Protein AF-A0A836TXP4-F1 (afdb_monomer_lite)

pLDDT: mean 92.89, std 10.82, range [42.16, 98.94]

Radius of gyration: 20.27 Å; chains: 1; bounding box: 52×41×59 Å

Secondary structure (DSSP, 8-state):
----GGGG-HHHHHHHHHHHHTTT-SEEEEEEEEE--GGGTHHHHHHHHHGGGTHHHHT--GGGS-HHHHHHHHHHH---EEEEEEEEEEP--TT--SSTTTSTT---EEEEEEEEEETTS-EEEEEEESS-SSS-EEEEEEEESSEEEEEETTEEEEEESSTT-EEE-HHHH--S-EEGGGG-S-TTTTTT----EEBT--TTS-GGGS-GGGTTSBP-TTTHHHHHHHHHHHHHHHTPPPTT-HHHHHHHHHHHHHHHHHHHTTS--EE-------SSPPP---S---

Foldseek 3Di:
DDPAQLCQALLLLVLLVCVVVCQQVAFAEKEWEWADAPVLCLVVVLCVVQPVHSLQCSQPQLLQPQLLTLSSPCSRNVKFFWKKFKAFDFDPDPVQSAAQPRYNPRHRGQKMWMWTQIPSRHIYIYIRHHHDPDNTDTDMKTHGPAWIWDDDPVAIWIGGPPPVPIDTCRLQSDQQWAQPVVVDPDPVVVVDDPQATQHLEGPSGLCQQFDSVNGPPHDDDSSRPRVSVQQVVVCVVVVFAASCHPLSVCSSRQVSVVNSVSNVVVRDIDTGDRPDDDPDDGDDGNHYDD

Sequence (290 aa):
MLGETSYYYPAVLYCRQRFRAGDFGRAVYGEAEYIHDFDHGLYDVMKWRGGDRWRETAGGPPMHYPTHSTSQILSVTGAHMTRVSCQGFVDDHEDGLFGVGANRWDNPFSNQTALFRMSDGSSCRISEMRRLGHPGAVRMSLFGTQGCFEQEDAGARWLTRDRRETESIDEQLVCAGVPVVLLSDDPMRVVTADDGTHKGMSILHPIQRLPREFTNIPSGHAGSHQFLVDDFVRAAVNGDLPPNNAWDAARYALPGIIAHESSQRGGELLEILDLGAPPCAPVEYSEPPT

Structure (mmCIF, N/CA/C/O backbone):
data_AF-A0A836TXP4-F1
#
_entry.id   AF-A0A836TXP4-F1
#
loop_
_atom_site.group_PDB
_atom_site.id
_atom_site.type_symbol
_atom_site.label_atom_id
_atom_site.label_alt_id
_atom_site.label_comp_id
_atom_site.label_asym_id
_atom_si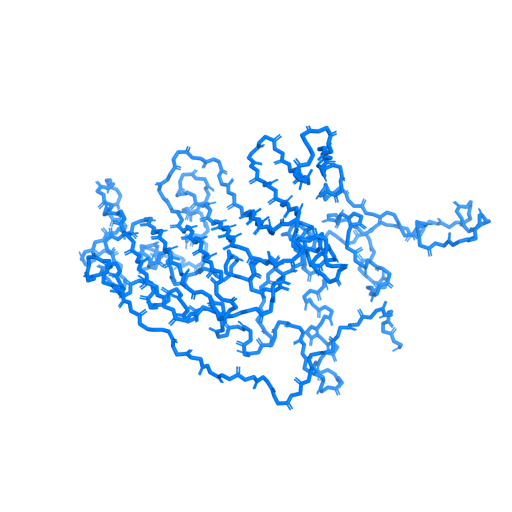te.label_entity_id
_atom_site.label_seq_id
_atom_site.pdbx_PDB_ins_code
_atom_site.Cartn_x
_atom_site.Cartn_y
_atom_site.Cartn_z
_atom_site.occupancy
_atom_site.B_iso_or_equiv
_atom_site.auth_seq_id
_atom_site.auth_comp_id
_atom_site.auth_asym_id
_atom_site.auth_atom_id
_atom_site.pdbx_PDB_model_num
ATOM 1 N N . MET A 1 1 ? -11.341 -5.457 -10.940 1.00 92.25 1 MET A N 1
ATOM 2 C CA . MET A 1 1 ? -10.021 -4.965 -10.496 1.00 92.25 1 MET A CA 1
ATOM 3 C C . MET A 1 1 ? -10.246 -3.880 -9.454 1.00 92.25 1 MET A C 1
ATOM 5 O O . MET A 1 1 ? -11.202 -3.128 -9.618 1.00 92.25 1 MET A O 1
ATOM 9 N N . LEU A 1 2 ? -9.427 -3.804 -8.405 1.00 95.06 2 LEU A N 1
ATOM 10 C CA . LEU A 1 2 ? -9.386 -2.653 -7.496 1.00 95.06 2 LEU A CA 1
ATOM 11 C C . LEU A 1 2 ? -8.493 -1.560 -8.097 1.00 95.06 2 LEU A C 1
ATOM 13 O O . LEU A 1 2 ? -7.422 -1.859 -8.616 1.00 95.06 2 LEU A O 1
ATOM 17 N N . GLY A 1 3 ? -8.917 -0.300 -8.006 1.00 95.25 3 GLY A N 1
ATOM 18 C CA . GLY A 1 3 ? -8.142 0.863 -8.456 1.00 95.25 3 GLY A CA 1
ATOM 19 C C . GLY A 1 3 ? -7.018 1.265 -7.495 1.00 95.25 3 GLY A C 1
ATOM 20 O O . GLY A 1 3 ? -6.884 2.444 -7.186 1.00 95.25 3 GLY A O 1
ATOM 21 N N . GLU A 1 4 ? -6.261 0.300 -6.972 1.00 97.12 4 GLU A N 1
ATOM 22 C CA . GLU A 1 4 ? -5.202 0.543 -5.991 1.00 97.12 4 GLU A CA 1
ATOM 23 C C . GLU A 1 4 ? -3.927 1.028 -6.689 1.00 97.12 4 GLU A C 1
ATOM 25 O O . GLU A 1 4 ? -3.207 0.260 -7.326 1.00 97.12 4 GLU A O 1
ATOM 30 N N . THR A 1 5 ? -3.661 2.331 -6.598 1.00 96.12 5 THR A N 1
ATOM 31 C CA . THR A 1 5 ? -2.528 2.968 -7.278 1.00 96.12 5 THR A CA 1
ATOM 32 C C . THR A 1 5 ? -1.189 2.557 -6.689 1.00 96.12 5 THR A C 1
ATOM 34 O O . THR A 1 5 ? -0.239 2.357 -7.437 1.00 96.12 5 THR A O 1
ATOM 37 N N . SER A 1 6 ? -1.091 2.395 -5.369 1.00 96.94 6 SER A N 1
ATOM 38 C CA . SER A 1 6 ? 0.204 2.188 -4.713 1.00 96.94 6 SER A CA 1
ATOM 39 C C . SER A 1 6 ? 0.884 0.871 -5.089 1.00 96.94 6 SER A C 1
ATOM 41 O O . SER A 1 6 ? 2.105 0.784 -5.004 1.00 96.94 6 SER A O 1
ATOM 43 N N . TYR A 1 7 ? 0.140 -0.084 -5.657 1.00 97.25 7 TYR A N 1
ATOM 44 C CA . TYR A 1 7 ? 0.690 -1.269 -6.319 1.00 97.25 7 TYR A CA 1
ATOM 45 C C . TYR A 1 7 ? 1.757 -0.939 -7.385 1.00 97.25 7 TYR A C 1
ATOM 47 O O . TYR A 1 7 ? 2.677 -1.739 -7.586 1.00 97.25 7 TYR A O 1
ATOM 55 N N . TYR A 1 8 ? 1.642 0.210 -8.063 1.00 97.31 8 TYR A N 1
ATOM 56 C CA . TYR A 1 8 ? 2.570 0.663 -9.109 1.00 97.31 8 TYR A CA 1
ATOM 57 C C . TYR A 1 8 ? 3.531 1.753 -8.633 1.00 97.31 8 TYR A C 1
ATOM 59 O O . TYR A 1 8 ? 4.278 2.286 -9.446 1.00 97.31 8 TYR A O 1
ATOM 67 N N . TYR A 1 9 ? 3.551 2.101 -7.343 1.00 97.56 9 TYR A N 1
ATOM 68 C CA . TYR A 1 9 ? 4.491 3.117 -6.871 1.00 97.56 9 TYR A CA 1
ATOM 69 C C . TYR A 1 9 ? 5.934 2.648 -7.090 1.00 97.56 9 TYR A C 1
ATOM 71 O O . TYR A 1 9 ? 6.229 1.478 -6.834 1.00 97.56 9 TYR A O 1
ATOM 79 N N . PRO A 1 10 ? 6.863 3.542 -7.475 1.00 97.50 10 PRO A N 1
ATOM 80 C CA . PRO A 1 10 ? 8.262 3.192 -7.711 1.00 97.50 10 PRO A CA 1
ATOM 81 C C . PRO A 1 10 ? 8.901 2.388 -6.575 1.00 97.50 10 PRO A C 1
ATOM 83 O O . PRO A 1 10 ? 9.555 1.384 -6.831 1.00 97.50 10 PRO A O 1
ATOM 86 N N . ALA A 1 11 ? 8.649 2.770 -5.318 1.00 97.94 11 ALA A N 1
ATOM 87 C CA . ALA A 1 11 ? 9.165 2.056 -4.150 1.00 97.94 11 ALA A CA 1
ATOM 88 C C . ALA A 1 11 ? 8.665 0.601 -4.092 1.00 97.94 11 ALA A C 1
ATOM 90 O O . ALA A 1 11 ? 9.431 -0.316 -3.801 1.00 97.94 11 ALA A O 1
ATOM 91 N N . VAL A 1 12 ? 7.395 0.376 -4.438 1.00 98.38 12 VAL A N 1
ATOM 92 C CA . VAL A 1 12 ? 6.781 -0.957 -4.478 1.00 98.38 12 VAL A CA 1
ATOM 93 C C . VAL A 1 12 ? 7.315 -1.769 -5.652 1.00 98.38 12 VAL A C 1
ATOM 95 O O . VAL A 1 12 ? 7.631 -2.943 -5.474 1.00 98.38 12 VAL A O 1
ATOM 98 N N . LEU A 1 13 ? 7.473 -1.162 -6.833 1.00 98.12 13 LEU A N 1
ATOM 99 C CA . LEU A 1 13 ? 8.074 -1.818 -7.999 1.00 98.12 13 LEU A CA 1
ATOM 100 C C . LEU A 1 13 ? 9.518 -2.254 -7.708 1.00 98.12 13 LEU A C 1
ATOM 102 O O . LEU A 1 13 ? 9.864 -3.415 -7.938 1.00 98.12 13 LEU A O 1
ATOM 106 N N . TYR A 1 14 ? 10.320 -1.361 -7.120 1.00 98.56 14 TYR A N 1
ATOM 107 C CA . TYR A 1 14 ? 11.684 -1.645 -6.675 1.00 98.56 14 TYR A CA 1
ATOM 108 C C . TYR A 1 14 ? 11.720 -2.813 -5.686 1.00 98.56 14 TYR A C 1
ATOM 110 O O . TYR A 1 14 ? 12.422 -3.805 -5.898 1.00 98.56 14 TYR A O 1
ATOM 118 N N . CYS A 1 15 ? 10.917 -2.729 -4.620 1.00 98.75 15 CYS A N 1
ATOM 119 C CA . CYS A 1 15 ? 10.864 -3.767 -3.599 1.00 98.75 15 CYS A CA 1
ATOM 120 C C . CYS A 1 15 ? 10.394 -5.102 -4.180 1.00 98.75 15 CYS A C 1
ATOM 122 O O . CYS A 1 15 ? 10.972 -6.136 -3.858 1.00 98.75 15 CYS A O 1
ATOM 124 N N . ARG A 1 16 ? 9.403 -5.107 -5.080 1.00 98.06 16 ARG A N 1
ATOM 125 C CA . ARG A 1 16 ? 8.915 -6.327 -5.737 1.00 98.06 16 ARG A CA 1
ATOM 126 C C . ARG A 1 16 ? 9.997 -6.968 -6.606 1.00 98.06 16 ARG A C 1
ATOM 128 O O . ARG A 1 16 ? 10.150 -8.187 -6.564 1.00 98.06 16 ARG A O 1
ATOM 135 N N . GLN A 1 17 ? 10.777 -6.178 -7.346 1.00 98.06 17 GLN A N 1
ATOM 136 C CA . GLN A 1 17 ? 11.907 -6.680 -8.133 1.00 98.06 17 GLN A CA 1
ATOM 137 C C . GLN A 1 17 ? 12.987 -7.304 -7.236 1.00 98.06 17 GLN A C 1
ATOM 139 O O . GLN A 1 17 ? 13.364 -8.458 -7.447 1.00 98.06 17 GLN A O 1
ATOM 144 N N . ARG A 1 18 ? 13.435 -6.582 -6.202 1.00 98.44 18 ARG A N 1
ATOM 145 C CA . ARG A 1 18 ? 14.425 -7.057 -5.217 1.00 98.44 18 ARG A CA 1
ATOM 146 C C . ARG A 1 18 ? 13.946 -8.309 -4.474 1.00 98.44 18 ARG A C 1
ATOM 148 O O . ARG A 1 18 ? 14.712 -9.247 -4.266 1.00 98.44 18 ARG A O 1
ATOM 155 N N . PHE A 1 19 ? 12.666 -8.362 -4.105 1.00 98.50 19 PHE A N 1
ATOM 156 C CA . PHE A 1 19 ? 12.071 -9.516 -3.430 1.00 98.50 19 PHE A CA 1
ATOM 157 C C . PHE A 1 19 ? 12.039 -10.748 -4.338 1.00 98.50 19 PHE A C 1
ATOM 159 O O . PHE A 1 19 ? 12.462 -11.822 -3.916 1.00 98.50 19 PHE A O 1
ATOM 166 N N . ARG A 1 20 ? 11.637 -10.588 -5.609 1.00 97.62 20 ARG A N 1
ATOM 167 C CA . ARG A 1 20 ? 11.686 -11.658 -6.626 1.00 97.62 20 ARG A CA 1
ATOM 168 C C . ARG A 1 20 ? 13.114 -12.146 -6.899 1.00 97.62 20 ARG A C 1
ATOM 170 O O . ARG A 1 20 ? 13.297 -13.332 -7.155 1.00 97.62 20 ARG A O 1
ATOM 177 N N . ALA A 1 21 ? 14.110 -11.262 -6.817 1.00 98.25 21 ALA A N 1
ATOM 178 C CA . ALA A 1 21 ? 15.528 -11.611 -6.943 1.00 98.25 21 ALA A CA 1
ATOM 179 C C . ALA A 1 21 ? 16.099 -12.336 -5.706 1.00 98.25 21 ALA A C 1
ATOM 181 O O . ALA A 1 21 ? 17.152 -12.963 -5.791 1.00 98.25 21 ALA A O 1
ATOM 182 N N . GLY A 1 22 ? 15.392 -12.299 -4.571 1.00 98.25 22 GLY A N 1
ATOM 183 C CA . GLY A 1 22 ? 15.832 -12.898 -3.311 1.00 98.25 22 GLY A CA 1
ATOM 184 C C . GLY A 1 22 ? 16.723 -11.991 -2.457 1.00 98.25 22 GLY A C 1
ATOM 185 O O . GLY A 1 22 ? 17.231 -12.448 -1.434 1.00 98.25 22 GLY A O 1
ATOM 186 N N . ASP A 1 23 ? 16.870 -10.713 -2.814 1.00 98.19 23 ASP A N 1
ATOM 187 C CA . ASP A 1 23 ? 17.822 -9.779 -2.192 1.00 98.19 23 ASP A CA 1
ATOM 188 C C . ASP A 1 23 ? 17.481 -9.454 -0.726 1.00 98.19 23 ASP A C 1
ATOM 190 O O . ASP A 1 23 ? 18.358 -9.164 0.087 1.00 98.19 23 ASP A O 1
ATOM 194 N N . PHE A 1 24 ? 16.204 -9.551 -0.345 1.00 98.44 24 PHE A N 1
ATOM 195 C CA . PHE A 1 24 ? 15.779 -9.440 1.056 1.00 98.44 24 PHE A CA 1
ATOM 196 C C . PHE A 1 24 ? 16.101 -10.711 1.872 1.00 98.44 24 PHE A C 1
ATOM 198 O O . PHE A 1 24 ? 16.128 -10.688 3.108 1.00 98.44 24 PHE A O 1
ATOM 205 N N . GLY A 1 25 ? 16.335 -11.850 1.217 1.00 97.81 25 GLY A N 1
ATOM 206 C CA . GLY A 1 25 ? 16.226 -13.169 1.831 1.00 97.81 25 GLY A CA 1
ATOM 207 C C . GLY A 1 25 ? 14.784 -13.436 2.272 1.00 97.81 25 GLY A C 1
ATOM 208 O O . GLY A 1 25 ? 13.860 -13.373 1.469 1.00 97.81 25 GLY A O 1
ATOM 209 N N . ARG A 1 26 ? 14.570 -13.730 3.558 1.00 97.81 26 ARG A N 1
ATOM 210 C CA . ARG A 1 26 ? 13.222 -13.832 4.139 1.00 97.81 26 ARG A CA 1
ATOM 211 C C . ARG A 1 26 ? 12.746 -12.478 4.654 1.00 97.81 26 ARG A C 1
ATOM 213 O O . ARG A 1 26 ? 13.519 -11.804 5.333 1.00 97.81 26 ARG A O 1
ATOM 220 N N . ALA A 1 27 ? 11.480 -12.135 4.417 1.00 98.31 27 ALA A N 1
ATOM 221 C CA . ALA A 1 27 ? 10.831 -11.016 5.095 1.00 98.31 27 ALA A CA 1
ATOM 222 C C . ALA A 1 27 ? 10.811 -11.243 6.616 1.00 98.31 27 ALA A C 1
ATOM 224 O O . ALA A 1 27 ? 10.577 -12.360 7.088 1.00 98.31 27 ALA A O 1
ATOM 225 N N . VAL A 1 28 ? 11.072 -10.181 7.375 1.00 98.62 28 VAL A N 1
ATOM 226 C CA . VAL A 1 28 ? 11.058 -10.176 8.846 1.00 98.62 28 VAL A CA 1
ATOM 227 C C . VAL A 1 28 ? 10.010 -9.197 9.356 1.00 98.62 28 VAL A C 1
ATOM 229 O O . VAL A 1 28 ? 9.182 -9.563 10.190 1.00 98.62 28 VAL A O 1
ATOM 232 N N . TYR A 1 29 ? 10.033 -7.973 8.835 1.00 98.75 29 TYR A N 1
ATOM 233 C CA . TYR A 1 29 ? 9.131 -6.897 9.220 1.00 98.75 29 TYR A CA 1
ATOM 234 C C . TYR A 1 29 ? 8.849 -6.012 8.009 1.00 98.75 29 TYR A C 1
ATOM 236 O O . TYR A 1 29 ? 9.755 -5.734 7.228 1.00 98.75 29 TYR A O 1
ATOM 244 N N . GLY A 1 30 ? 7.609 -5.572 7.848 1.00 98.69 30 GLY A N 1
ATOM 245 C CA . GLY A 1 30 ? 7.239 -4.522 6.906 1.00 98.69 30 GLY A CA 1
ATOM 246 C C . GLY A 1 30 ? 6.498 -3.406 7.620 1.00 98.69 30 GLY A C 1
ATOM 247 O O . GLY A 1 30 ? 5.835 -3.632 8.632 1.00 98.69 30 GLY A O 1
ATOM 248 N N . GLU A 1 31 ? 6.568 -2.202 7.085 1.00 98.75 31 GLU A N 1
ATOM 249 C CA . GLU A 1 31 ? 5.716 -1.117 7.539 1.00 98.75 31 GLU A CA 1
ATOM 250 C C . GLU A 1 31 ? 5.314 -0.207 6.403 1.00 98.75 31 GLU A C 1
ATOM 252 O O . GLU A 1 31 ? 6.077 0.006 5.466 1.00 98.75 31 GLU A O 1
ATOM 257 N N . ALA A 1 32 ? 4.101 0.318 6.490 1.00 98.62 32 ALA A N 1
ATOM 258 C CA . ALA A 1 32 ? 3.595 1.279 5.535 1.00 98.62 32 ALA A CA 1
ATOM 259 C C . ALA A 1 32 ? 2.601 2.221 6.201 1.00 98.62 32 ALA A C 1
ATOM 261 O O . ALA A 1 32 ? 1.963 1.889 7.204 1.00 98.62 32 ALA A O 1
ATOM 262 N N . GLU A 1 33 ? 2.457 3.407 5.633 1.00 97.81 33 GLU A N 1
ATOM 263 C CA . GLU A 1 33 ? 1.591 4.426 6.206 1.00 97.81 33 GLU A CA 1
ATOM 264 C C . GLU A 1 33 ? 0.957 5.314 5.151 1.00 97.81 33 GLU A C 1
ATOM 266 O O . GLU A 1 33 ? 1.548 5.578 4.100 1.00 97.81 33 GLU A O 1
ATOM 271 N N . TYR A 1 34 ? -0.257 5.761 5.459 1.00 97.31 34 TYR A N 1
ATOM 272 C CA . TYR A 1 34 ? -0.957 6.787 4.717 1.00 97.31 34 TYR A CA 1
ATOM 273 C C . TYR A 1 34 ? -1.291 7.937 5.659 1.00 97.31 34 TYR A C 1
ATOM 275 O O . TYR A 1 34 ? -2.214 7.889 6.482 1.00 97.31 34 TYR A O 1
ATOM 283 N N . ILE A 1 35 ? -0.495 8.988 5.518 1.00 96.38 35 ILE A N 1
ATOM 284 C CA . ILE A 1 35 ? -0.635 10.241 6.234 1.00 96.38 35 ILE A CA 1
ATOM 285 C C . ILE A 1 35 ? -1.303 11.229 5.290 1.00 96.38 35 ILE A C 1
ATOM 287 O O . ILE A 1 35 ? -0.747 11.582 4.249 1.00 96.38 35 ILE A O 1
ATOM 291 N N . HIS A 1 36 ? -2.495 11.677 5.661 1.00 93.44 36 HIS A N 1
ATOM 292 C CA . HIS A 1 36 ? -3.222 12.710 4.937 1.00 93.44 36 HIS A CA 1
ATOM 293 C C . HIS A 1 36 ? -4.026 13.511 5.944 1.00 93.44 36 HIS A C 1
ATOM 295 O O . HIS A 1 36 ? -5.171 13.195 6.260 1.00 93.44 36 HIS A O 1
ATOM 301 N N . ASP A 1 37 ? -3.354 14.494 6.519 1.00 95.19 37 ASP A N 1
ATOM 302 C CA . ASP A 1 37 ? -3.915 15.321 7.565 1.00 95.19 37 ASP A CA 1
ATOM 303 C C . ASP A 1 37 ? -5.012 16.259 7.022 1.00 95.19 37 ASP A C 1
ATOM 305 O O . ASP A 1 37 ? -4.974 16.681 5.861 1.00 95.19 37 ASP A O 1
ATOM 309 N N . PHE A 1 38 ? -6.005 16.569 7.860 1.00 94.88 38 PHE A N 1
ATOM 310 C CA . PHE A 1 38 ? -7.116 17.458 7.512 1.00 94.88 38 PHE A CA 1
ATOM 311 C C . PHE A 1 38 ? -6.671 18.832 7.008 1.00 94.88 38 PHE A C 1
ATOM 313 O O . PHE A 1 38 ? -7.190 19.287 5.982 1.00 94.88 38 PHE A O 1
ATOM 320 N N . ASP A 1 39 ? -5.668 19.437 7.644 1.00 91.56 39 ASP A N 1
ATOM 321 C CA . ASP A 1 39 ? -5.139 20.749 7.262 1.00 91.56 39 ASP A CA 1
ATOM 322 C C . ASP A 1 39 ? -4.307 20.689 5.972 1.00 91.56 39 ASP A C 1
ATOM 324 O O . ASP A 1 39 ? -4.072 21.706 5.321 1.00 91.56 39 ASP A O 1
ATOM 328 N N . HIS A 1 40 ? -3.934 19.486 5.538 1.00 86.25 40 HIS A N 1
ATOM 329 C CA . HIS A 1 40 ? -3.162 19.231 4.326 1.00 86.25 40 HIS A CA 1
ATOM 330 C C . HIS A 1 40 ? -4.057 18.795 3.153 1.00 86.25 40 HIS A C 1
ATOM 332 O O . HIS A 1 40 ? -3.719 17.900 2.382 1.00 86.25 40 HIS A O 1
ATOM 338 N N . GLY A 1 41 ? -5.213 19.453 3.007 1.00 85.44 41 GLY A N 1
ATOM 339 C CA . GLY A 1 41 ? -6.101 19.337 1.843 1.00 85.44 41 GLY A CA 1
ATOM 340 C C . GLY A 1 41 ? -7.232 18.315 1.973 1.00 85.44 41 GLY A C 1
ATOM 341 O O . GLY A 1 41 ? -8.151 18.308 1.146 1.00 85.44 41 GLY A O 1
ATOM 342 N N . LEU A 1 42 ? -7.249 17.489 3.023 1.00 91.62 42 LEU A N 1
ATOM 343 C CA . LEU A 1 42 ? -8.296 16.480 3.175 1.00 91.62 42 LEU A CA 1
ATOM 344 C C . LEU A 1 42 ? -9.684 17.101 3.443 1.00 91.62 42 LEU A C 1
ATOM 346 O O . LEU A 1 42 ? -10.682 16.526 3.000 1.00 91.62 42 LEU A O 1
ATOM 350 N N . TYR A 1 43 ? -9.786 18.302 4.037 1.00 95.12 43 TYR A N 1
ATOM 351 C CA . TYR A 1 43 ? -11.071 19.028 4.075 1.00 95.12 43 TYR A CA 1
ATOM 352 C C . TYR A 1 43 ? -11.655 19.249 2.678 1.00 95.12 43 TYR A C 1
ATOM 354 O O . TYR A 1 43 ? -12.851 19.038 2.470 1.00 95.12 43 TYR A O 1
ATOM 362 N N . ASP A 1 44 ? -10.833 19.680 1.723 1.00 93.94 44 ASP A N 1
ATOM 363 C CA . ASP A 1 44 ? -11.289 19.998 0.370 1.00 93.94 44 ASP A CA 1
ATOM 364 C C . ASP A 1 44 ? -11.684 18.731 -0.381 1.00 93.94 44 ASP A C 1
ATOM 366 O O . ASP A 1 44 ? -12.729 18.696 -1.034 1.00 93.94 44 ASP A O 1
ATOM 370 N N . VAL A 1 45 ? -10.917 17.652 -0.204 1.00 91.31 45 VAL A N 1
ATOM 371 C CA . VAL A 1 45 ? -11.259 16.329 -0.740 1.00 91.31 45 VAL A CA 1
ATOM 372 C C . VAL A 1 45 ? -12.608 15.854 -0.200 1.00 91.31 45 VAL A C 1
ATOM 374 O O . VAL A 1 45 ? -13.454 15.407 -0.978 1.00 91.31 45 VAL A O 1
ATOM 377 N N . MET A 1 46 ? -12.841 15.962 1.110 1.00 95.38 46 MET A N 1
ATOM 378 C CA . MET A 1 46 ? -14.103 15.531 1.713 1.00 95.38 46 MET A CA 1
ATOM 379 C C . MET A 1 46 ? -15.279 16.381 1.223 1.00 95.38 46 MET A C 1
ATOM 381 O O . MET A 1 46 ? -16.295 15.820 0.807 1.00 95.38 46 MET A O 1
ATOM 385 N N . LYS A 1 47 ? -15.136 17.714 1.195 1.00 96.25 47 LYS A N 1
ATOM 386 C CA . LYS A 1 47 ? -16.152 18.641 0.662 1.00 96.25 47 LYS A CA 1
ATOM 387 C C . LYS A 1 47 ? -16.489 18.343 -0.793 1.00 96.25 47 LYS A C 1
ATOM 389 O O . LYS A 1 47 ? -17.662 18.282 -1.147 1.00 96.25 47 LYS A O 1
ATOM 394 N N . TRP A 1 48 ? -15.477 18.115 -1.627 1.00 96.12 48 TRP A N 1
ATOM 395 C CA . TRP A 1 48 ? -15.676 17.796 -3.037 1.00 96.12 48 TRP A CA 1
ATOM 396 C C . TRP A 1 48 ? -16.434 16.473 -3.226 1.00 96.12 48 TRP A C 1
ATOM 398 O O . TRP A 1 48 ? -17.369 16.415 -4.022 1.00 96.12 48 TRP A O 1
ATOM 408 N N . ARG A 1 49 ? -16.088 15.423 -2.466 1.00 92.88 49 ARG A N 1
ATOM 409 C CA . ARG A 1 49 ? -16.745 14.104 -2.563 1.00 92.88 49 ARG A CA 1
ATOM 410 C C . ARG A 1 49 ? -18.167 14.098 -2.005 1.00 92.88 49 ARG A C 1
ATOM 412 O O . ARG A 1 49 ? -19.047 13.456 -2.572 1.00 92.88 49 ARG A O 1
ATOM 419 N N . GLY A 1 50 ? -18.376 14.748 -0.863 1.00 93.75 50 GLY A N 1
ATOM 420 C CA . GLY A 1 50 ? -19.627 14.667 -0.109 1.00 93.75 50 GLY A CA 1
ATOM 421 C C . GLY A 1 50 ? -20.597 15.828 -0.325 1.00 93.75 50 GLY A C 1
ATOM 422 O O . GLY A 1 50 ? -21.735 15.750 0.148 1.00 93.75 50 GLY A O 1
ATOM 423 N N . GLY A 1 51 ? -20.175 16.894 -1.014 1.00 96.06 51 GLY A N 1
ATOM 424 C CA . GLY A 1 51 ? -20.953 18.124 -1.163 1.00 96.06 51 GLY A CA 1
ATOM 425 C C . GLY A 1 51 ? -21.373 18.677 0.198 1.00 96.06 51 GLY A C 1
ATOM 426 O O . GLY A 1 51 ? -20.617 18.602 1.164 1.00 96.06 51 GLY A O 1
ATOM 427 N N . ASP A 1 52 ? -22.614 19.145 0.318 1.00 96.75 52 ASP A N 1
ATOM 428 C CA . ASP A 1 52 ? -23.161 19.678 1.577 1.00 96.75 52 ASP A CA 1
ATOM 429 C C . ASP A 1 52 ? -23.161 18.661 2.733 1.00 96.75 52 ASP A C 1
ATOM 431 O O . ASP A 1 52 ? -23.163 19.040 3.903 1.00 96.75 52 ASP A O 1
ATOM 435 N N . ARG A 1 53 ? -23.120 17.359 2.421 1.00 96.38 53 ARG A N 1
ATOM 436 C CA . ARG A 1 53 ? -23.151 16.259 3.399 1.00 96.38 53 ARG A CA 1
ATOM 437 C C . ARG A 1 53 ? -21.769 15.702 3.734 1.00 96.38 53 ARG A C 1
ATOM 439 O O . ARG A 1 53 ? -21.671 14.650 4.360 1.00 96.38 53 ARG A O 1
ATOM 446 N N . TRP A 1 54 ? -20.692 16.383 3.340 1.00 96.50 54 TRP A N 1
ATOM 447 C CA . TRP A 1 54 ? -19.322 15.886 3.506 1.00 96.50 54 TRP A CA 1
ATOM 448 C C . TRP A 1 54 ? -18.957 15.491 4.939 1.00 96.50 54 TRP A C 1
ATOM 450 O O . TRP A 1 54 ? -18.236 14.512 5.138 1.00 96.50 54 TRP A O 1
ATOM 460 N N . ARG A 1 55 ? -19.490 16.210 5.934 1.00 96.12 55 ARG A N 1
ATOM 461 C CA . ARG A 1 55 ? -19.248 15.936 7.357 1.00 96.12 55 ARG A CA 1
ATOM 462 C C . ARG A 1 55 ? -19.713 14.543 7.776 1.00 96.12 55 ARG A C 1
ATOM 464 O O . ARG A 1 55 ? -19.034 13.913 8.574 1.00 96.12 55 ARG A O 1
ATOM 471 N N . GLU A 1 56 ? -20.784 14.017 7.176 1.00 95.94 56 GLU A N 1
ATOM 472 C CA . GLU A 1 56 ? -21.304 12.678 7.494 1.00 95.94 56 GLU A CA 1
ATOM 473 C C . GLU A 1 56 ? -20.264 11.573 7.260 1.00 95.94 56 GLU A C 1
ATOM 475 O O . GLU A 1 56 ? -20.299 10.533 7.919 1.00 95.94 56 GLU A O 1
ATOM 480 N N . THR A 1 57 ? -19.356 11.785 6.302 1.00 95.38 57 THR A N 1
ATOM 481 C CA . THR A 1 57 ? -18.331 10.810 5.914 1.00 95.38 57 THR A CA 1
ATOM 482 C C . THR A 1 57 ? -16.914 11.199 6.329 1.00 95.38 57 THR A C 1
ATOM 484 O O . THR A 1 57 ? -16.017 10.363 6.258 1.00 95.38 57 THR A O 1
ATOM 487 N N . ALA A 1 58 ? -16.697 12.450 6.745 1.00 95.75 58 ALA A N 1
ATOM 488 C CA . ALA A 1 58 ? -15.367 12.988 7.013 1.00 95.75 58 ALA A CA 1
ATOM 489 C C . ALA A 1 58 ? -14.663 12.273 8.172 1.00 95.75 58 ALA A C 1
ATOM 491 O O . ALA A 1 58 ? -13.490 11.936 8.058 1.00 95.75 58 ALA A O 1
ATOM 492 N N . GLY A 1 59 ? -15.397 11.981 9.248 1.00 96.31 59 GLY A N 1
ATOM 493 C CA . GLY A 1 59 ? -14.882 11.267 10.419 1.00 96.31 59 GLY A CA 1
ATOM 494 C C . GLY A 1 59 ? -14.845 9.744 10.289 1.00 96.31 59 GLY A C 1
ATOM 495 O O . GLY A 1 59 ? -14.871 9.051 11.304 1.00 96.31 59 GLY A O 1
ATOM 496 N N . GLY A 1 60 ? -14.862 9.196 9.071 1.00 97.12 60 GLY A N 1
ATOM 497 C CA . GLY A 1 60 ? -14.827 7.747 8.875 1.00 97.12 60 GLY A CA 1
ATOM 498 C C . GLY A 1 60 ? -13.567 7.097 9.461 1.00 97.12 60 GLY A C 1
ATOM 499 O O . GLY A 1 60 ? -12.518 7.745 9.488 1.00 97.12 60 GLY A O 1
ATOM 500 N N . PRO A 1 61 ? -13.638 5.828 9.912 1.00 98.06 61 PRO A N 1
ATOM 501 C CA . PRO A 1 61 ? -12.473 5.111 10.417 1.00 98.06 61 PRO A CA 1
ATOM 502 C C . PRO A 1 61 ? -11.304 5.147 9.428 1.00 98.06 61 PRO A C 1
ATOM 504 O O . PRO A 1 61 ? -11.467 4.686 8.294 1.00 98.06 61 PRO A O 1
ATOM 507 N N . PRO A 1 62 ? -10.117 5.643 9.823 1.00 97.62 62 PRO A N 1
ATOM 508 C CA . PRO A 1 62 ? -8.954 5.664 8.941 1.00 97.62 62 PRO A CA 1
ATOM 509 C C . PRO A 1 62 ? -8.615 4.271 8.390 1.00 97.62 62 PRO A C 1
ATOM 511 O O . PRO A 1 62 ? -8.339 4.128 7.199 1.00 97.62 62 PRO A O 1
ATOM 514 N N . MET A 1 63 ? -8.764 3.225 9.213 1.00 98.50 63 MET A N 1
ATOM 515 C CA . MET A 1 63 ? -8.548 1.828 8.813 1.00 98.50 63 MET A CA 1
ATOM 516 C C . MET A 1 63 ? -9.629 1.249 7.887 1.00 98.50 63 MET A C 1
ATOM 518 O O . MET A 1 63 ? -9.493 0.114 7.450 1.00 98.50 63 MET A O 1
ATOM 522 N N . HIS A 1 64 ? -10.681 1.986 7.521 1.00 97.69 64 HIS A N 1
ATOM 523 C CA . HIS A 1 64 ? -11.545 1.584 6.401 1.00 97.69 64 HIS A CA 1
ATOM 524 C C . HIS A 1 64 ? -10.935 1.923 5.033 1.00 97.69 64 HIS A C 1
ATOM 526 O O . HIS A 1 64 ? -11.483 1.522 4.006 1.00 97.69 64 HIS A O 1
ATOM 532 N N . TYR A 1 65 ? -9.809 2.641 4.998 1.00 96.38 65 TYR A N 1
ATOM 533 C CA . TYR A 1 65 ? -9.102 2.975 3.766 1.00 96.38 65 TYR A CA 1
ATOM 534 C C . TYR A 1 65 ? -7.592 2.658 3.822 1.00 96.38 65 TYR A C 1
ATOM 536 O O . TYR A 1 65 ? -6.782 3.505 3.454 1.00 96.38 65 TYR A O 1
ATOM 544 N N . PRO A 1 66 ? -7.184 1.444 4.246 1.00 97.62 66 PRO A N 1
ATOM 545 C CA . PRO A 1 66 ? -5.777 1.095 4.429 1.00 97.62 66 PRO A CA 1
ATOM 546 C C . PRO A 1 66 ? -5.141 0.563 3.136 1.00 97.62 66 PRO A C 1
ATOM 548 O O . PRO A 1 66 ? -4.046 -0.001 3.166 1.00 97.62 66 PRO A O 1
ATOM 551 N N . THR A 1 67 ? -5.879 0.582 2.018 1.00 97.81 67 THR A N 1
ATOM 552 C CA . THR A 1 67 ? -5.556 -0.223 0.832 1.00 97.81 67 THR A CA 1
ATOM 553 C C . THR A 1 67 ? -4.223 0.185 0.233 1.00 97.81 67 THR A C 1
ATOM 555 O O . THR A 1 67 ? -3.465 -0.687 -0.183 1.00 97.81 67 THR A O 1
ATOM 558 N N . HIS A 1 68 ? -3.890 1.479 0.302 1.00 97.50 68 HIS A N 1
ATOM 559 C CA . HIS A 1 68 ? -2.579 1.968 -0.086 1.00 97.50 68 HIS A CA 1
ATOM 560 C C . HIS A 1 68 ? -1.489 1.240 0.710 1.00 97.50 68 HIS A C 1
ATOM 562 O O . HIS A 1 68 ? -0.773 0.398 0.172 1.00 97.50 68 HIS A O 1
ATOM 568 N N . SER A 1 69 ? -1.422 1.464 2.020 1.00 98.12 69 SER A N 1
ATOM 569 C CA . SER A 1 69 ? -0.359 0.923 2.868 1.00 98.12 69 SER A CA 1
ATOM 570 C C . SER A 1 69 ? -0.327 -0.608 2.922 1.00 98.12 69 SER A C 1
ATOM 572 O O . SER A 1 69 ? 0.742 -1.213 2.870 1.00 98.12 69 SER A O 1
ATOM 574 N N . THR A 1 70 ? -1.484 -1.268 2.978 1.00 98.50 70 THR A N 1
ATOM 575 C CA . THR A 1 70 ? -1.545 -2.741 2.961 1.00 98.50 70 THR A CA 1
ATOM 576 C C . THR A 1 70 ? -1.028 -3.305 1.637 1.00 98.50 70 THR A C 1
ATOM 578 O O . THR A 1 70 ? -0.201 -4.219 1.652 1.00 98.50 70 THR A O 1
ATOM 581 N N . SER A 1 71 ? -1.439 -2.749 0.492 1.00 98.25 71 SER A N 1
ATOM 582 C CA . SER A 1 71 ? -1.008 -3.252 -0.816 1.00 98.25 71 SER A CA 1
ATOM 583 C C . SER A 1 71 ? 0.494 -3.085 -1.051 1.00 98.25 71 SER A C 1
ATOM 585 O O . SER A 1 71 ? 1.103 -3.967 -1.661 1.00 98.25 71 SER A O 1
ATOM 587 N N . GLN A 1 72 ? 1.118 -2.029 -0.513 1.00 98.38 72 GLN A N 1
ATOM 588 C CA . GLN A 1 72 ? 2.566 -1.816 -0.615 1.00 98.38 72 GLN A CA 1
ATOM 589 C C . GLN A 1 72 ? 3.359 -3.004 -0.056 1.00 98.38 72 GLN A C 1
ATOM 591 O O . GLN A 1 72 ? 4.327 -3.438 -0.672 1.00 98.38 72 GLN A O 1
ATOM 596 N N . ILE A 1 73 ? 2.913 -3.590 1.059 1.00 98.56 73 ILE A N 1
ATOM 597 C CA . ILE A 1 73 ? 3.578 -4.750 1.666 1.00 98.56 73 ILE A CA 1
ATOM 598 C C . ILE A 1 73 ? 3.119 -6.059 1.020 1.00 98.56 73 ILE A C 1
ATOM 600 O O . ILE A 1 73 ? 3.947 -6.886 0.626 1.00 98.56 73 ILE A O 1
ATOM 604 N N . LEU A 1 74 ? 1.805 -6.266 0.897 1.00 98.25 74 LEU A N 1
ATOM 605 C CA . LEU A 1 74 ? 1.256 -7.551 0.454 1.00 98.25 74 LEU A CA 1
ATOM 606 C C . LEU A 1 74 ? 1.597 -7.856 -1.010 1.00 98.25 74 LEU A C 1
ATOM 608 O O . LEU A 1 74 ? 1.880 -9.004 -1.347 1.00 98.25 74 LEU A O 1
ATOM 612 N N . SER A 1 75 ? 1.632 -6.840 -1.876 1.00 97.62 75 SER A N 1
ATOM 613 C CA . SER A 1 75 ? 1.981 -7.023 -3.292 1.00 97.62 75 SER A CA 1
ATOM 614 C C . SER A 1 75 ? 3.473 -7.269 -3.541 1.00 97.62 75 SER A C 1
ATOM 616 O O . SER A 1 75 ? 3.849 -7.668 -4.646 1.00 97.62 75 SER A O 1
ATOM 618 N N . VAL A 1 76 ? 4.332 -7.018 -2.548 1.00 98.50 76 VAL A N 1
ATOM 619 C CA . VAL A 1 76 ? 5.768 -7.319 -2.616 1.00 98.50 76 VAL A CA 1
ATOM 620 C C . VAL A 1 76 ? 6.027 -8.738 -2.128 1.00 98.50 76 VAL A C 1
ATOM 622 O O . VAL A 1 76 ? 6.693 -9.507 -2.816 1.00 98.50 76 VAL A O 1
ATOM 625 N N . THR A 1 77 ? 5.494 -9.092 -0.957 1.00 98.00 77 THR A N 1
ATOM 626 C CA . THR A 1 77 ? 5.817 -10.365 -0.294 1.00 98.00 77 THR A CA 1
ATOM 627 C C . THR A 1 77 ? 4.959 -11.535 -0.770 1.00 98.00 77 THR A C 1
ATOM 629 O O . THR A 1 77 ? 5.367 -12.687 -0.636 1.00 98.00 77 THR A O 1
ATOM 632 N N . GLY A 1 78 ? 3.752 -11.267 -1.285 1.00 95.81 78 GLY A N 1
ATOM 633 C CA . GLY A 1 78 ? 2.745 -12.287 -1.598 1.00 95.81 78 GLY A CA 1
ATOM 634 C C . GLY A 1 78 ? 2.108 -12.946 -0.363 1.00 95.81 78 GLY A C 1
ATOM 635 O O . GLY A 1 78 ? 1.233 -13.805 -0.505 1.00 95.81 78 GLY A O 1
ATOM 636 N N . ALA A 1 79 ? 2.524 -12.555 0.846 1.00 97.31 79 ALA A N 1
ATOM 637 C CA . ALA A 1 79 ? 1.932 -13.003 2.100 1.00 97.31 79 ALA A CA 1
ATOM 638 C C . ALA A 1 79 ? 0.556 -12.350 2.331 1.00 97.31 79 ALA A C 1
ATOM 640 O O . ALA A 1 79 ? 0.145 -11.433 1.620 1.00 97.31 79 ALA A O 1
ATOM 641 N N . HIS A 1 80 ? -0.166 -12.808 3.353 1.00 97.88 80 HIS A N 1
ATOM 642 C CA . HIS A 1 80 ? -1.409 -12.181 3.804 1.00 97.88 80 HIS A CA 1
ATOM 643 C C . HIS A 1 80 ? -1.423 -11.990 5.324 1.00 97.88 80 HIS A C 1
ATOM 645 O O . HIS A 1 80 ? -0.708 -12.665 6.067 1.00 97.88 80 HIS A O 1
ATOM 651 N N . MET A 1 81 ? -2.234 -11.041 5.789 1.00 98.62 81 MET A N 1
ATOM 652 C CA . MET A 1 81 ? -2.404 -10.737 7.210 1.00 98.62 81 MET A CA 1
ATOM 653 C C . MET A 1 81 ? -3.342 -11.758 7.864 1.00 98.62 81 MET A C 1
ATOM 655 O O . MET A 1 81 ? -4.377 -12.096 7.302 1.00 98.62 81 MET A O 1
ATOM 659 N N . THR A 1 82 ? -2.984 -12.242 9.054 1.00 98.69 82 THR A N 1
ATOM 660 C CA . THR A 1 82 ? -3.686 -13.348 9.743 1.00 98.69 82 THR A CA 1
ATOM 661 C C . THR A 1 82 ? -4.268 -12.952 11.097 1.00 98.69 82 THR A C 1
ATOM 663 O O . THR A 1 82 ? -5.264 -13.520 11.540 1.00 98.69 82 THR A O 1
ATOM 666 N N . ARG A 1 83 ? -3.648 -11.987 11.786 1.00 98.88 83 ARG A N 1
ATOM 667 C CA . ARG A 1 83 ? -4.128 -11.416 13.052 1.00 98.88 83 ARG A CA 1
ATOM 668 C C . ARG A 1 83 ? -3.736 -9.955 13.150 1.00 98.88 83 ARG A C 1
ATOM 670 O O . ARG A 1 83 ? -2.711 -9.584 12.580 1.00 98.88 83 ARG A O 1
ATOM 677 N N . VAL A 1 84 ? -4.487 -9.173 13.918 1.00 98.88 84 VAL A N 1
ATOM 678 C CA . VAL A 1 84 ? -4.221 -7.747 14.136 1.00 98.88 84 VAL A CA 1
ATOM 679 C C . VAL A 1 84 ? -4.520 -7.312 15.563 1.00 98.88 84 VAL A C 1
ATOM 681 O O . VAL A 1 84 ? -5.514 -7.731 16.147 1.00 98.88 84 VAL A O 1
ATOM 684 N N . SER A 1 85 ? -3.666 -6.450 16.107 1.00 98.94 85 SER A N 1
ATOM 685 C CA . SER A 1 85 ? -3.984 -5.579 17.241 1.00 98.94 85 SER A CA 1
ATOM 686 C C . SER A 1 85 ? -3.793 -4.135 16.789 1.00 98.94 85 SER A C 1
ATOM 688 O O . SER A 1 85 ? -2.776 -3.821 16.166 1.00 98.94 85 SER A O 1
ATOM 690 N N . CYS A 1 86 ? -4.766 -3.265 17.052 1.00 98.94 86 CYS A N 1
ATOM 691 C CA . CYS A 1 86 ? -4.758 -1.895 16.553 1.00 98.94 86 CYS A CA 1
ATOM 692 C C . CYS A 1 86 ? -5.090 -0.886 17.644 1.00 98.94 86 CYS A C 1
ATOM 694 O O . CYS A 1 86 ? -6.101 -1.002 18.332 1.00 98.94 86 CYS A O 1
ATOM 696 N N . GLN A 1 87 ? -4.269 0.152 17.739 1.00 98.81 87 GLN A N 1
ATOM 697 C CA . GLN A 1 87 ? -4.456 1.269 18.655 1.00 98.81 87 GLN A CA 1
ATOM 698 C C . GLN A 1 87 ? -5.067 2.452 17.904 1.00 98.81 87 GLN A C 1
ATOM 700 O O . GLN A 1 87 ? -4.620 2.785 16.805 1.00 98.81 87 GLN A O 1
ATOM 705 N N . GLY A 1 88 ? -6.082 3.077 18.499 1.00 98.19 88 GLY A N 1
ATOM 706 C CA . GLY A 1 88 ? -6.729 4.276 17.973 1.00 98.19 88 GLY A CA 1
ATOM 707 C C . GLY A 1 88 ? -6.417 5.498 18.832 1.00 98.19 88 GLY A C 1
ATOM 708 O O . GLY A 1 88 ? -6.458 5.422 20.059 1.00 98.19 88 GLY A O 1
ATOM 709 N N . PHE A 1 89 ? -6.122 6.626 18.191 1.00 98.19 89 PHE A N 1
ATOM 710 C CA . PHE A 1 89 ? -6.027 7.929 18.846 1.00 98.19 89 PHE A CA 1
ATOM 711 C C . PHE A 1 89 ? -7.405 8.584 18.829 1.00 98.19 89 PHE A C 1
ATOM 713 O O . PHE A 1 89 ? -7.944 8.830 17.749 1.00 98.19 89 PHE A O 1
ATOM 720 N N . VAL A 1 90 ? -7.980 8.820 20.009 1.00 98.06 90 VAL A N 1
ATOM 721 C CA . VAL A 1 90 ? -9.272 9.502 20.146 1.00 98.06 90 VAL A CA 1
ATOM 722 C C . VAL A 1 90 ? -9.084 10.980 19.834 1.00 98.06 90 VAL A C 1
ATOM 724 O O . VAL A 1 90 ? -8.248 11.630 20.454 1.00 98.06 90 VAL A O 1
ATOM 727 N N . ASP A 1 91 ? -9.856 11.483 18.879 1.00 97.88 91 ASP A N 1
ATOM 728 C CA . ASP A 1 91 ? -9.804 12.881 18.467 1.00 97.88 91 ASP A CA 1
ATOM 729 C C . ASP A 1 91 ? -10.623 13.767 19.411 1.00 97.88 91 ASP A C 1
ATOM 731 O O . ASP A 1 91 ? -11.754 13.429 19.768 1.00 97.88 91 ASP A O 1
ATOM 735 N N . ASP A 1 92 ? -10.073 14.920 19.772 1.00 96.31 92 ASP A N 1
ATOM 736 C CA . ASP A 1 92 ? -10.731 15.958 20.571 1.00 96.31 92 ASP A CA 1
ATOM 737 C C . ASP A 1 92 ? -10.704 17.335 19.879 1.00 96.31 92 ASP A C 1
ATOM 739 O O . ASP A 1 92 ? -10.917 18.371 20.514 1.00 96.31 92 ASP A O 1
ATOM 743 N N . HIS A 1 93 ? -10.464 17.351 18.564 1.00 97.12 93 HIS A N 1
ATOM 744 C CA . HIS A 1 93 ? -10.345 18.568 17.771 1.00 97.12 93 HIS A CA 1
ATOM 745 C C . HIS A 1 93 ? -11.673 19.354 17.687 1.00 97.12 93 HIS A C 1
ATOM 747 O O . HIS A 1 93 ? -12.767 18.789 17.623 1.00 97.12 93 HIS A O 1
ATOM 753 N N . GLU A 1 94 ? -11.582 20.688 17.642 1.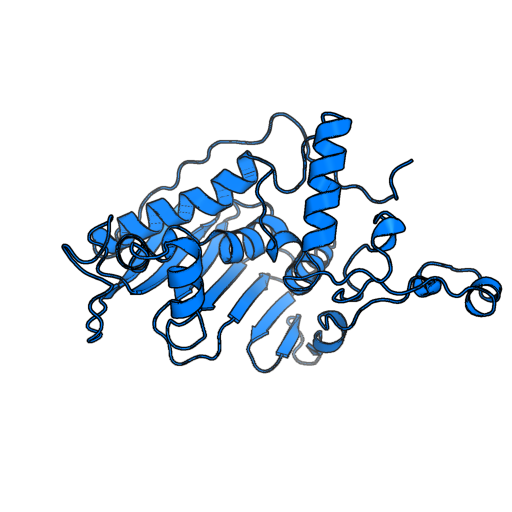00 96.25 94 GLU A N 1
ATOM 754 C CA . GLU A 1 94 ? -12.728 21.606 17.784 1.00 96.25 94 GLU A CA 1
ATOM 755 C C . GLU A 1 94 ? -13.766 21.549 16.650 1.00 96.25 94 GLU A C 1
ATOM 757 O O . GLU A 1 94 ? -14.907 21.981 16.816 1.00 96.25 94 GLU A O 1
ATOM 762 N N . ASP A 1 95 ? -13.400 21.011 15.488 1.00 95.94 95 ASP A N 1
ATOM 763 C CA . ASP A 1 95 ? -14.296 20.903 14.333 1.00 95.94 95 ASP A CA 1
ATOM 764 C C . ASP A 1 95 ? -15.327 19.769 14.450 1.00 95.94 95 ASP A C 1
ATOM 766 O O . ASP A 1 95 ? -16.280 19.731 13.653 1.00 95.94 95 ASP A O 1
ATOM 770 N N . GLY A 1 96 ? -15.136 18.882 15.436 1.00 96.56 96 GLY A N 1
ATOM 771 C CA . GLY A 1 96 ? -16.072 17.841 15.838 1.00 96.56 96 GLY A CA 1
ATOM 772 C C . GLY A 1 96 ? -16.372 16.819 14.745 1.00 96.56 96 GLY A C 1
ATOM 773 O O . GLY A 1 96 ? -17.522 16.410 14.610 1.00 96.56 96 GLY A O 1
ATOM 774 N N . LEU A 1 97 ? -15.387 16.445 13.917 1.00 97.12 97 LEU A N 1
ATOM 775 C CA . LEU A 1 97 ? -15.595 15.457 12.843 1.00 97.12 97 LEU A CA 1
ATOM 776 C C . LEU A 1 97 ? -15.670 14.009 13.347 1.00 97.12 97 LEU A C 1
ATOM 778 O O . LEU A 1 97 ? -16.311 13.161 12.719 1.00 97.12 97 LEU A O 1
ATOM 782 N N . PHE A 1 98 ? -15.026 13.722 14.471 1.00 97.62 98 PHE A N 1
ATOM 783 C CA . PHE A 1 98 ? -14.932 12.395 15.066 1.00 97.62 98 PHE A CA 1
ATOM 784 C C . PHE A 1 98 ? -15.713 12.338 16.384 1.00 97.62 98 PHE A C 1
ATOM 786 O O . PHE A 1 98 ? -15.861 13.340 17.080 1.00 97.62 98 PHE A O 1
ATOM 793 N N . GLY A 1 99 ? -16.225 11.156 16.719 1.00 95.19 99 GLY A N 1
ATOM 794 C CA . GLY A 1 99 ? -17.016 10.893 17.918 1.00 95.19 99 GLY A CA 1
ATOM 795 C C . GLY A 1 99 ? -18.455 10.458 17.632 1.00 95.19 99 GLY A C 1
ATOM 796 O O . GLY A 1 99 ? -18.901 10.368 16.486 1.00 95.19 99 GLY A O 1
ATOM 797 N N . VAL A 1 100 ? -19.185 10.178 18.712 1.00 93.25 100 VAL A N 1
ATOM 798 C CA . VAL A 1 100 ? -20.587 9.738 18.666 1.00 93.25 100 VAL A CA 1
ATOM 799 C C . VAL A 1 100 ? -21.470 10.853 18.107 1.00 93.25 100 VAL A C 1
ATOM 801 O O . VAL A 1 100 ? -21.438 11.983 18.591 1.00 93.25 100 VAL A O 1
ATOM 804 N N . GLY A 1 101 ? -22.268 10.534 17.091 1.00 94.38 101 GLY A N 1
ATOM 805 C CA . GLY A 1 101 ? -23.156 11.460 16.390 1.00 94.38 101 GLY A CA 1
ATOM 806 C C . GLY A 1 101 ? -22.459 12.400 15.401 1.00 94.38 101 GLY A C 1
ATOM 807 O O . GLY A 1 101 ? -23.148 13.141 14.701 1.00 94.38 101 GLY A O 1
ATOM 808 N N . ALA A 1 102 ? -21.124 12.379 15.311 1.00 94.38 102 ALA A N 1
ATOM 809 C CA . ALA A 1 102 ? -20.358 13.271 14.437 1.00 94.38 102 ALA A CA 1
ATOM 810 C C . ALA A 1 102 ? -20.305 12.790 12.976 1.00 94.38 102 ALA A C 1
ATOM 812 O O . ALA A 1 102 ? -20.244 13.591 12.043 1.00 94.38 102 ALA A O 1
ATOM 813 N N . ASN A 1 103 ? -20.334 11.473 12.768 1.00 95.31 103 ASN A N 1
ATOM 814 C CA . ASN A 1 103 ? -20.215 10.820 11.467 1.00 95.31 103 ASN A CA 1
ATOM 815 C C . ASN A 1 103 ? -21.042 9.524 11.430 1.00 95.31 103 ASN A C 1
ATOM 817 O O . ASN A 1 103 ? -21.581 9.084 12.441 1.00 95.31 103 ASN A O 1
ATOM 821 N N . ARG A 1 104 ? -21.135 8.884 10.259 1.00 96.44 104 ARG A N 1
ATOM 822 C CA . ARG A 1 104 ? -21.950 7.669 10.046 1.00 96.44 104 ARG A CA 1
ATOM 823 C C . ARG A 1 104 ? -21.524 6.431 10.844 1.00 96.44 104 ARG A C 1
ATOM 825 O O . ARG A 1 104 ? -22.260 5.448 10.830 1.00 96.44 104 ARG A O 1
ATOM 832 N N . TRP A 1 105 ? -20.352 6.445 11.473 1.00 97.12 105 TRP A N 1
ATOM 833 C CA . TRP A 1 105 ? -19.778 5.286 12.161 1.00 97.12 105 TRP A CA 1
ATOM 834 C C . TRP A 1 105 ? -19.642 5.485 13.668 1.00 97.12 105 TRP A C 1
ATOM 836 O O . TRP A 1 105 ? -19.114 4.596 14.330 1.00 97.12 105 TRP A O 1
ATOM 846 N N . ASP A 1 106 ? -20.042 6.649 14.196 1.00 96.88 106 ASP A N 1
ATOM 847 C CA . ASP A 1 106 ? -19.732 7.061 15.571 1.00 96.88 106 ASP A CA 1
ATOM 848 C C . ASP A 1 106 ? -18.234 6.907 15.902 1.00 96.88 106 ASP A C 1
ATOM 850 O O . ASP A 1 106 ? -17.846 6.646 17.041 1.00 96.88 106 ASP A O 1
ATOM 854 N N . ASN A 1 107 ? -17.372 7.025 14.884 1.00 98.12 107 ASN A N 1
ATOM 855 C CA . ASN A 1 107 ? -15.956 6.716 15.007 1.00 98.12 107 ASN A CA 1
ATOM 856 C C . ASN A 1 107 ? -15.244 7.818 15.800 1.00 98.12 107 ASN A C 1
ATOM 858 O O . ASN A 1 107 ? -15.229 8.959 15.327 1.00 98.12 107 ASN A O 1
ATOM 862 N N . PRO A 1 108 ? -14.609 7.499 16.942 1.00 98.00 108 PRO A N 1
ATOM 863 C CA . PRO A 1 108 ? -13.882 8.480 17.738 1.00 98.00 108 PRO A CA 1
ATOM 864 C C . PRO A 1 108 ? -12.427 8.658 17.287 1.00 98.00 108 PRO A C 1
ATOM 866 O O . PRO A 1 108 ? -11.747 9.538 17.804 1.00 98.00 108 PRO A O 1
ATOM 869 N N . PHE A 1 109 ? -11.918 7.817 16.380 1.00 98.56 109 PHE A N 1
ATOM 870 C CA . PHE A 1 109 ? -10.489 7.758 16.087 1.00 98.56 109 PHE A CA 1
ATOM 871 C C . PHE A 1 109 ? -10.121 8.534 14.824 1.00 98.56 109 PHE A C 1
ATOM 873 O O . PHE A 1 109 ? -10.552 8.161 13.731 1.00 98.56 109 PHE A O 1
ATOM 880 N N . SER A 1 110 ? -9.267 9.551 14.949 1.00 98.12 110 SER A N 1
ATOM 881 C CA . SER A 1 110 ? -8.704 10.266 13.792 1.00 98.12 110 SER A CA 1
ATOM 882 C C . SER A 1 110 ? -7.443 9.612 13.235 1.00 98.12 110 SER A C 1
ATOM 884 O O . SER A 1 110 ? -7.145 9.746 12.048 1.00 98.12 110 SER A O 1
ATOM 886 N N . ASN A 1 111 ? -6.739 8.844 14.067 1.00 98.62 111 ASN A N 1
ATOM 887 C CA . ASN A 1 111 ? -5.562 8.080 13.681 1.00 98.62 111 ASN A CA 1
ATOM 888 C C . ASN A 1 111 ? -5.643 6.657 14.215 1.00 98.62 111 ASN A C 1
ATOM 890 O O . ASN A 1 111 ? -6.114 6.427 15.332 1.00 98.62 111 ASN A O 1
ATOM 894 N N . GLN A 1 112 ? -5.116 5.707 13.453 1.00 98.81 112 GLN A N 1
ATOM 895 C CA . GLN A 1 112 ? -5.029 4.316 13.874 1.00 98.81 112 GLN A CA 1
ATOM 896 C C . GLN A 1 112 ? -3.695 3.702 13.452 1.00 98.81 112 GLN A C 1
ATOM 898 O O . GLN A 1 112 ? -3.189 3.965 12.363 1.00 98.81 112 GLN A O 1
ATOM 903 N N . THR A 1 113 ? -3.114 2.873 14.318 1.00 98.88 113 THR A N 1
ATOM 904 C CA . THR A 1 113 ? -1.904 2.095 14.023 1.00 98.88 113 THR A CA 1
ATOM 905 C C . THR A 1 113 ? -2.108 0.645 14.416 1.00 98.88 113 THR A C 1
ATOM 907 O O . THR A 1 113 ? -2.405 0.338 15.571 1.00 98.88 113 THR A O 1
ATOM 910 N N . ALA A 1 114 ? -1.923 -0.240 13.447 1.00 98.88 114 ALA A N 1
ATOM 911 C CA . ALA A 1 114 ? -2.166 -1.664 13.553 1.00 98.88 114 ALA A CA 1
ATOM 912 C C . ALA A 1 114 ? -0.869 -2.457 13.394 1.00 98.88 114 ALA A C 1
ATOM 914 O O . ALA A 1 114 ? -0.072 -2.177 12.499 1.00 98.88 114 ALA A O 1
ATOM 915 N N . LEU A 1 115 ? -0.682 -3.470 14.242 1.00 98.94 115 LEU A N 1
ATOM 916 C CA . LEU A 1 115 ? 0.377 -4.465 14.118 1.00 98.94 115 LEU A CA 1
ATOM 917 C C . LEU A 1 115 ? -0.237 -5.809 13.726 1.00 98.94 115 LEU A C 1
ATOM 919 O O . LEU A 1 115 ? -1.063 -6.372 14.451 1.00 98.94 115 LEU A O 1
ATOM 923 N N . PHE A 1 116 ? 0.200 -6.327 12.586 1.00 98.88 116 PHE A N 1
ATOM 924 C CA . PHE A 1 116 ? -0.288 -7.551 11.977 1.00 98.88 116 PHE A CA 1
ATOM 925 C C . PHE A 1 116 ? 0.716 -8.690 12.111 1.00 98.88 116 PHE A C 1
ATOM 927 O O . PHE A 1 116 ? 1.930 -8.500 11.987 1.00 98.88 116 PHE A O 1
ATOM 934 N N . ARG A 1 117 ? 0.188 -9.904 12.283 1.00 98.81 117 ARG A N 1
ATOM 935 C CA . ARG A 1 117 ? 0.922 -11.146 12.022 1.00 98.81 117 ARG A CA 1
ATOM 936 C C . ARG A 1 117 ? 0.693 -11.572 10.577 1.00 98.81 117 ARG A C 1
ATOM 938 O O . ARG A 1 117 ? -0.458 -11.658 10.146 1.00 98.81 117 ARG A O 1
ATOM 945 N N . MET A 1 118 ? 1.763 -11.909 9.871 1.00 98.62 118 MET A N 1
ATOM 946 C CA . MET A 1 118 ? 1.722 -12.323 8.470 1.00 98.62 118 MET A CA 1
ATOM 947 C C . MET A 1 118 ? 1.757 -13.849 8.328 1.00 98.62 118 MET A C 1
ATOM 949 O O . MET A 1 118 ? 2.236 -14.564 9.212 1.00 98.62 118 MET A O 1
ATOM 953 N N . SER A 1 119 ? 1.258 -14.356 7.203 1.00 98.38 119 SER A N 1
ATOM 954 C CA . SER A 1 119 ? 1.184 -15.789 6.892 1.00 98.38 119 SER A CA 1
ATOM 955 C C . SER A 1 119 ? 2.548 -16.463 6.696 1.00 98.38 119 SER A C 1
ATOM 957 O O . SER A 1 119 ? 2.657 -17.678 6.824 1.00 98.38 119 SER A O 1
ATOM 959 N N . ASP A 1 120 ? 3.591 -15.693 6.387 1.00 97.62 120 ASP A N 1
ATOM 960 C CA . ASP A 1 120 ? 4.976 -16.158 6.216 1.00 97.62 120 ASP A CA 1
ATOM 961 C C . ASP A 1 120 ? 5.802 -16.110 7.521 1.00 97.62 120 ASP A C 1
ATOM 963 O O . ASP A 1 120 ? 6.996 -16.430 7.536 1.00 97.62 120 ASP A O 1
ATOM 967 N N . GLY A 1 121 ? 5.161 -15.723 8.630 1.00 98.12 121 GLY A N 1
ATOM 968 C CA . GLY A 1 121 ? 5.770 -15.580 9.949 1.00 98.12 121 GLY A CA 1
ATOM 969 C C . GLY A 1 121 ? 6.398 -14.211 10.226 1.00 98.12 121 GLY A C 1
ATOM 970 O O . GLY A 1 121 ? 6.875 -14.009 11.343 1.00 98.12 121 GLY A O 1
ATOM 971 N N . SER A 1 122 ? 6.390 -13.283 9.263 1.00 98.62 122 SER A N 1
ATOM 972 C CA . SER A 1 122 ? 6.806 -11.891 9.481 1.00 98.62 122 SER A CA 1
ATOM 973 C C . SER A 1 122 ? 5.744 -11.081 10.245 1.00 98.62 122 SER A C 1
ATOM 975 O O . SER A 1 122 ? 4.630 -11.553 10.522 1.00 98.62 122 SER A O 1
ATOM 977 N N . SER A 1 123 ? 6.084 -9.846 10.611 1.00 98.81 123 SER A N 1
ATOM 978 C CA . SER A 1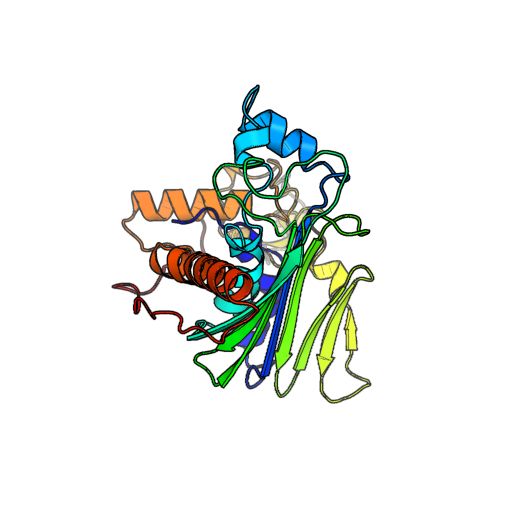 123 ? 5.139 -8.855 11.138 1.00 98.81 123 SER A CA 1
ATOM 979 C C . SER A 1 123 ? 4.993 -7.664 10.194 1.00 98.81 123 SER A C 1
ATOM 981 O O . SER A 1 123 ? 5.881 -7.371 9.397 1.00 98.81 123 SER A O 1
ATOM 983 N N . CYS A 1 124 ? 3.863 -6.964 10.280 1.00 98.75 124 CYS A N 1
ATOM 984 C CA . CYS A 1 124 ? 3.621 -5.764 9.484 1.00 98.75 124 CYS A CA 1
ATOM 985 C C . CYS A 1 124 ? 2.970 -4.664 10.325 1.00 98.75 124 CYS A C 1
ATOM 987 O O . CYS A 1 124 ? 2.004 -4.948 11.031 1.00 98.75 124 CYS A O 1
ATOM 989 N N . ARG A 1 125 ? 3.466 -3.424 10.261 1.00 98.88 125 ARG A N 1
ATOM 990 C CA . ARG A 1 125 ? 2.808 -2.250 10.858 1.00 98.88 125 ARG A CA 1
ATOM 991 C C . ARG A 1 125 ? 2.125 -1.422 9.775 1.00 98.88 125 ARG A C 1
ATOM 993 O O . ARG A 1 125 ? 2.775 -1.025 8.816 1.00 98.88 125 ARG A O 1
ATOM 1000 N N . ILE A 1 126 ? 0.851 -1.093 9.968 1.00 98.88 126 ILE A N 1
ATOM 1001 C CA . ILE A 1 126 ? 0.135 -0.132 9.120 1.00 98.88 126 ILE A CA 1
ATOM 1002 C C . ILE A 1 126 ? -0.335 1.042 9.965 1.00 98.88 126 ILE A C 1
ATOM 1004 O O . ILE A 1 126 ? -0.902 0.842 11.041 1.00 98.88 126 ILE A O 1
ATOM 1008 N N . SER A 1 127 ? -0.124 2.255 9.467 1.00 98.62 127 SER A N 1
ATOM 1009 C CA . SER A 1 127 ? -0.549 3.491 10.119 1.00 98.62 127 SER A CA 1
ATOM 1010 C C . SER A 1 127 ? -1.404 4.340 9.181 1.00 98.62 127 SER A C 1
ATOM 1012 O O . SER A 1 127 ? -0.948 4.773 8.129 1.00 98.62 127 SER A O 1
ATOM 1014 N N . GLU A 1 128 ? -2.634 4.618 9.599 1.00 98.62 128 GLU A N 1
ATOM 1015 C CA . GLU A 1 128 ? -3.603 5.436 8.871 1.00 98.62 128 GLU A CA 1
ATOM 1016 C C . GLU A 1 128 ? -3.894 6.698 9.682 1.00 98.62 128 GLU A C 1
ATOM 1018 O O . GLU A 1 128 ? -4.495 6.627 10.758 1.00 98.62 128 GLU A O 1
ATOM 1023 N N . MET A 1 129 ? -3.433 7.846 9.182 1.00 98.00 129 MET A N 1
ATOM 1024 C CA . MET A 1 129 ? -3.363 9.093 9.947 1.00 98.00 129 MET A CA 1
ATOM 1025 C C . MET A 1 129 ? -4.136 10.215 9.247 1.00 98.00 129 MET A C 1
ATOM 1027 O O . MET A 1 129 ? -3.920 10.462 8.054 1.00 98.00 129 MET A O 1
ATOM 1031 N N . ARG A 1 130 ? -5.034 10.888 9.976 1.00 97.56 130 ARG A N 1
ATOM 1032 C CA . ARG A 1 130 ? -5.817 12.051 9.509 1.00 97.56 130 ARG A CA 1
ATOM 1033 C C . ARG A 1 130 ? -5.609 13.306 10.367 1.00 97.56 130 ARG A C 1
ATOM 1035 O O . ARG A 1 130 ? -6.054 14.377 9.966 1.00 97.56 130 ARG A O 1
ATOM 1042 N N . ARG A 1 131 ? -4.944 13.175 11.522 1.00 95.81 131 ARG A N 1
ATOM 1043 C CA . ARG A 1 131 ? -4.605 14.257 12.463 1.00 95.81 131 ARG A CA 1
ATOM 1044 C C . ARG A 1 131 ? -3.162 14.124 12.927 1.00 95.81 131 ARG A C 1
ATOM 1046 O O . ARG A 1 131 ? -2.882 13.504 13.950 1.00 95.81 131 ARG A O 1
ATOM 1053 N N . LEU A 1 132 ? -2.221 14.638 12.153 1.00 93.56 132 LEU A N 1
ATOM 1054 C CA . LEU A 1 132 ? -0.797 14.495 12.430 1.00 93.56 132 LEU A CA 1
ATOM 1055 C C . LEU A 1 132 ? -0.037 15.703 11.888 1.00 93.56 132 LEU A C 1
ATOM 1057 O O . LEU A 1 132 ? -0.242 16.107 10.749 1.00 93.56 132 LEU A O 1
ATOM 1061 N N . GLY A 1 133 ? 0.905 16.229 12.673 1.00 93.94 133 GLY A N 1
ATOM 1062 C CA . GLY A 1 133 ? 1.814 17.292 12.238 1.00 93.94 133 GLY A CA 1
ATOM 1063 C C . GLY A 1 133 ? 2.846 16.800 11.218 1.00 93.94 133 GLY A C 1
ATOM 1064 O O . GLY A 1 133 ? 4.023 16.683 11.548 1.00 93.94 133 GLY A O 1
ATOM 1065 N N . HIS A 1 134 ? 2.407 16.473 10.001 1.00 93.25 134 HIS A N 1
ATOM 1066 C CA . HIS A 1 134 ? 3.238 15.977 8.903 1.00 93.25 134 HIS A CA 1
ATOM 1067 C C . HIS A 1 134 ? 2.622 16.384 7.550 1.00 93.25 134 HIS A C 1
ATOM 1069 O O . HIS A 1 134 ? 1.406 16.270 7.396 1.00 93.25 134 HIS A O 1
ATOM 1075 N N . PRO A 1 135 ? 3.422 16.757 6.529 1.00 87.94 135 PRO A N 1
ATOM 1076 C CA . PRO A 1 135 ? 2.932 17.266 5.234 1.00 87.94 135 PRO A CA 1
ATOM 1077 C C . PRO A 1 135 ? 2.188 16.249 4.341 1.00 87.94 135 PRO A C 1
ATOM 1079 O O . PRO A 1 135 ? 1.839 16.556 3.205 1.00 87.94 135 PRO A O 1
ATOM 1082 N N . GLY A 1 136 ? 1.943 15.039 4.841 1.00 90.88 136 GLY A N 1
ATOM 1083 C CA . GLY A 1 136 ? 1.403 13.912 4.081 1.00 90.88 136 GLY A CA 1
ATOM 1084 C C . GLY A 1 136 ? 2.462 12.934 3.560 1.00 90.88 136 GLY A C 1
ATOM 1085 O O . GLY A 1 136 ? 3.610 13.300 3.327 1.00 90.88 136 GLY A O 1
ATOM 1086 N N . ALA A 1 137 ? 2.083 11.663 3.433 1.00 92.94 137 ALA A N 1
ATOM 1087 C CA . ALA A 1 137 ? 2.935 10.589 2.921 1.00 92.94 137 ALA A CA 1
ATOM 1088 C C . ALA A 1 137 ? 2.102 9.362 2.536 1.00 92.94 137 ALA A C 1
ATOM 1090 O O . ALA A 1 137 ? 1.112 9.047 3.191 1.00 92.94 137 ALA A O 1
ATOM 1091 N N . VAL A 1 138 ? 2.559 8.634 1.517 1.00 95.31 138 VAL A N 1
ATOM 1092 C CA . VAL A 1 138 ? 2.153 7.251 1.230 1.00 95.31 138 VAL A CA 1
ATOM 1093 C C . VAL A 1 138 ? 3.434 6.478 0.940 1.00 95.31 138 VAL A C 1
ATOM 1095 O O . VAL A 1 138 ? 3.957 6.549 -0.173 1.00 95.31 138 VAL A O 1
ATOM 1098 N N . ARG A 1 139 ? 3.988 5.801 1.946 1.00 95.69 139 ARG A N 1
ATOM 1099 C CA . ARG A 1 139 ? 5.333 5.202 1.879 1.00 95.69 139 ARG A CA 1
ATOM 1100 C C . ARG A 1 139 ? 5.415 3.893 2.650 1.00 95.69 139 ARG A C 1
ATOM 1102 O O . ARG A 1 139 ? 4.583 3.642 3.522 1.00 95.69 139 ARG A O 1
ATOM 1109 N N . MET A 1 140 ? 6.450 3.114 2.344 1.00 98.25 140 MET A N 1
ATOM 1110 C CA . MET A 1 140 ? 6.723 1.833 2.986 1.00 98.25 140 MET A CA 1
ATOM 1111 C C . MET A 1 140 ? 8.211 1.612 3.260 1.00 98.25 140 MET A C 1
ATOM 1113 O O . MET A 1 140 ? 9.058 2.120 2.534 1.00 98.25 140 MET A O 1
ATOM 1117 N N . SER A 1 141 ? 8.496 0.753 4.231 1.00 98.62 141 SER A N 1
ATOM 1118 C CA . SER A 1 141 ? 9.804 0.144 4.471 1.00 98.62 141 SER A CA 1
ATOM 1119 C C . SER A 1 141 ? 9.631 -1.371 4.605 1.00 98.62 141 SER A C 1
ATOM 1121 O O . SER A 1 141 ? 8.616 -1.855 5.114 1.00 98.62 141 SER A O 1
ATOM 1123 N N . LEU A 1 142 ? 10.601 -2.149 4.129 1.00 98.81 142 LEU A N 1
ATOM 1124 C CA . LEU A 1 142 ? 10.586 -3.610 4.210 1.00 98.81 142 LEU A CA 1
ATOM 1125 C C . LEU A 1 142 ? 11.946 -4.113 4.672 1.00 98.81 142 LEU A C 1
ATOM 1127 O O . LEU A 1 142 ? 12.981 -3.753 4.122 1.00 98.81 142 LEU A O 1
ATOM 1131 N N . PHE A 1 143 ? 11.933 -4.992 5.663 1.00 98.69 143 PHE A N 1
ATOM 1132 C CA . PHE A 1 143 ? 13.119 -5.485 6.337 1.00 98.69 143 PHE A CA 1
ATOM 1133 C C . PHE A 1 143 ? 13.211 -6.991 6.169 1.00 98.69 143 PHE A C 1
ATOM 1135 O O . PHE A 1 143 ? 12.339 -7.748 6.615 1.00 98.69 143 PHE A O 1
ATOM 1142 N N . GLY A 1 144 ? 14.281 -7.425 5.513 1.00 98.50 144 GLY A N 1
ATOM 1143 C CA . GLY A 1 144 ? 14.594 -8.822 5.297 1.00 98.50 144 GLY A CA 1
ATOM 1144 C C . GLY A 1 144 ? 15.806 -9.288 6.097 1.00 98.50 144 GLY A C 1
ATOM 1145 O O . GLY A 1 144 ? 16.535 -8.518 6.716 1.00 98.50 144 GLY A O 1
ATOM 1146 N N . THR A 1 145 ? 16.046 -10.594 6.070 1.00 97.94 145 THR A N 1
ATOM 1147 C CA . THR A 1 145 ? 17.221 -11.220 6.703 1.00 97.94 145 THR A CA 1
ATOM 1148 C C . THR A 1 145 ? 18.565 -10.858 6.055 1.00 97.94 145 THR A C 1
ATOM 1150 O O . THR A 1 145 ? 19.609 -11.084 6.672 1.00 97.94 145 THR A O 1
ATOM 1153 N N . GLN A 1 146 ? 18.563 -10.366 4.810 1.00 97.62 146 GLN A N 1
ATOM 1154 C CA . GLN A 1 146 ? 19.782 -10.070 4.041 1.00 97.62 146 GLN A CA 1
ATOM 1155 C C . GLN A 1 146 ? 19.917 -8.591 3.666 1.00 97.62 146 GLN A C 1
ATOM 1157 O O . GLN A 1 146 ? 21.030 -8.064 3.727 1.00 97.62 146 GLN A O 1
ATOM 1162 N N . GLY A 1 147 ? 18.800 -7.931 3.365 1.00 97.94 147 GLY A N 1
ATOM 1163 C CA . GLY A 1 147 ? 18.741 -6.503 3.082 1.00 97.94 147 GLY A CA 1
ATOM 1164 C C . GLY A 1 147 ? 17.395 -5.897 3.463 1.00 97.94 147 GLY A C 1
ATOM 1165 O O . GLY A 1 147 ? 16.437 -6.622 3.7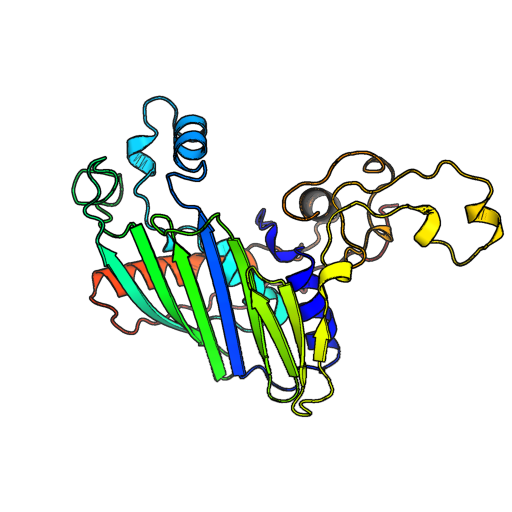56 1.00 97.94 147 GLY A O 1
ATOM 1166 N N . CYS A 1 148 ? 17.340 -4.572 3.482 1.00 98.00 148 CYS A N 1
ATOM 1167 C CA . CYS A 1 148 ? 16.133 -3.797 3.721 1.00 98.00 148 CYS A CA 1
ATOM 1168 C C . CYS A 1 148 ? 16.034 -2.610 2.762 1.00 98.00 148 CYS A C 1
ATOM 1170 O O . CYS A 1 148 ? 17.032 -2.082 2.271 1.00 98.00 148 CYS A O 1
ATOM 1172 N N . PHE A 1 149 ? 14.794 -2.211 2.512 1.00 98.69 149 PHE A N 1
ATOM 1173 C CA . PHE A 1 149 ? 14.443 -0.950 1.888 1.00 98.69 149 PHE A CA 1
ATOM 1174 C C . PHE A 1 149 ? 13.815 -0.069 2.961 1.00 98.69 149 PHE A C 1
ATOM 1176 O O . PHE A 1 149 ? 12.865 -0.495 3.622 1.00 98.69 149 PHE A O 1
ATOM 1183 N N . GLU A 1 150 ? 14.338 1.138 3.118 1.00 97.94 150 GLU A N 1
ATOM 1184 C CA . GLU A 1 150 ? 13.839 2.124 4.072 1.00 97.94 150 GLU A CA 1
ATOM 1185 C C . GLU A 1 150 ? 13.464 3.394 3.319 1.00 97.94 150 GLU A C 1
ATOM 1187 O O . GLU A 1 150 ? 14.232 3.855 2.471 1.00 97.94 150 GLU A O 1
ATOM 1192 N N . GLN A 1 151 ? 12.275 3.928 3.598 1.00 97.19 151 GLN A N 1
ATOM 1193 C CA . 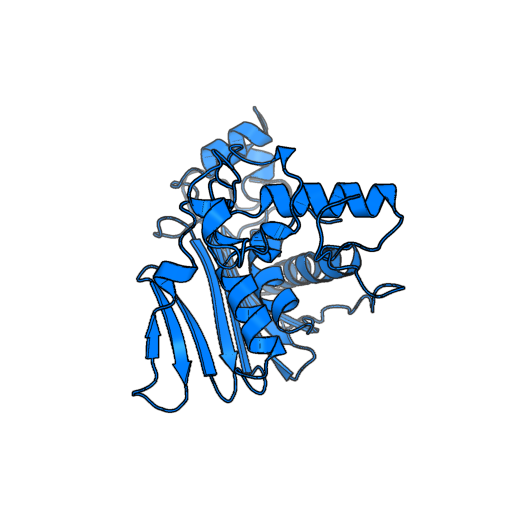GLN A 1 151 ? 11.812 5.189 3.038 1.00 97.19 151 GLN A CA 1
ATOM 1194 C C . GLN A 1 151 ? 11.259 6.098 4.132 1.00 97.19 151 GLN A C 1
ATOM 1196 O O . GLN A 1 151 ? 10.295 5.766 4.825 1.00 97.19 151 GLN A O 1
ATOM 1201 N N . GLU A 1 152 ? 11.804 7.305 4.191 1.00 93.81 152 GLU A N 1
ATOM 1202 C CA . GLU A 1 152 ? 11.360 8.396 5.047 1.00 93.81 152 GLU A CA 1
ATOM 1203 C C . GLU A 1 152 ? 11.238 9.699 4.242 1.00 93.81 152 GLU A C 1
ATOM 1205 O O . GLU A 1 152 ? 11.447 9.734 3.031 1.00 93.81 152 GLU A O 1
ATOM 1210 N N . ASP A 1 153 ? 10.884 10.801 4.906 1.00 89.69 153 ASP A N 1
ATOM 1211 C CA . ASP A 1 153 ? 10.808 12.121 4.260 1.00 89.69 153 ASP A CA 1
ATOM 1212 C C . ASP A 1 153 ? 12.172 12.599 3.722 1.00 89.69 153 ASP A C 1
ATOM 1214 O O . ASP A 1 153 ? 12.247 13.323 2.735 1.00 89.69 153 ASP A O 1
ATOM 1218 N N . ALA A 1 154 ? 13.267 12.145 4.343 1.00 92.81 154 ALA A N 1
ATOM 1219 C CA . ALA A 1 154 ? 14.627 12.489 3.940 1.00 92.81 154 ALA A CA 1
ATOM 1220 C C . ALA A 1 154 ? 15.127 11.725 2.699 1.00 92.81 154 ALA A C 1
ATOM 1222 O O . ALA A 1 154 ? 16.173 12.093 2.162 1.00 92.81 154 ALA A O 1
ATOM 1223 N N . GLY A 1 155 ? 14.425 10.673 2.267 1.00 95.19 155 GLY A N 1
ATOM 1224 C CA . GLY A 1 155 ? 14.793 9.866 1.106 1.00 95.19 155 GLY A CA 1
ATOM 1225 C C . GLY A 1 155 ? 14.529 8.372 1.286 1.00 95.19 155 GLY A C 1
ATOM 1226 O O . GLY A 1 155 ? 13.927 7.935 2.268 1.00 95.19 155 GLY A O 1
ATOM 1227 N N . ALA A 1 156 ? 14.987 7.593 0.312 1.00 97.69 156 ALA A N 1
ATOM 1228 C CA . ALA A 1 156 ? 14.858 6.149 0.239 1.00 97.69 156 ALA A CA 1
ATOM 1229 C C . ALA A 1 156 ? 16.215 5.470 0.040 1.00 97.69 156 ALA A C 1
ATOM 1231 O O . ALA A 1 156 ? 17.057 5.924 -0.744 1.00 97.69 156 ALA A O 1
ATOM 1232 N N . ARG A 1 157 ? 16.428 4.350 0.731 1.00 98.00 157 ARG A N 1
ATOM 1233 C CA . ARG A 1 157 ? 17.699 3.621 0.719 1.00 98.00 157 ARG A CA 1
ATOM 1234 C C . ARG A 1 157 ? 17.499 2.121 0.624 1.00 98.00 157 ARG A C 1
ATOM 1236 O O . ARG A 1 157 ? 16.555 1.567 1.180 1.00 98.00 157 ARG A O 1
ATOM 1243 N N . TRP A 1 158 ? 18.454 1.472 -0.026 1.00 98.25 158 TRP A N 1
ATOM 1244 C CA . TRP A 1 158 ? 18.709 0.048 0.114 1.00 98.25 158 TRP A CA 1
ATOM 1245 C C . TRP A 1 158 ? 19.895 -0.158 1.052 1.00 98.25 158 TRP A C 1
ATOM 1247 O O . TRP A 1 158 ? 20.936 0.492 0.903 1.00 98.25 158 TRP A O 1
ATOM 1257 N N . LEU A 1 159 ? 19.740 -1.058 2.020 1.00 97.44 159 LEU A N 1
ATOM 1258 C CA . LEU A 1 159 ? 20.767 -1.374 3.004 1.00 97.44 159 LEU A CA 1
ATOM 1259 C C . LEU A 1 159 ? 20.952 -2.887 3.119 1.00 97.44 159 LEU A C 1
ATOM 1261 O O . LEU A 1 159 ? 20.006 -3.663 2.968 1.00 97.44 159 LEU A O 1
ATOM 1265 N N . THR A 1 160 ? 22.174 -3.313 3.432 1.00 96.31 160 THR A N 1
ATOM 1266 C CA . THR A 1 160 ? 22.493 -4.713 3.743 1.00 96.31 160 THR A CA 1
ATOM 1267 C C . THR A 1 160 ? 23.065 -4.840 5.157 1.00 96.31 160 THR A C 1
ATOM 1269 O O . THR A 1 160 ? 23.146 -3.882 5.928 1.00 96.31 160 THR A O 1
ATOM 1272 N N . ARG A 1 161 ? 23.479 -6.056 5.533 1.00 92.38 161 ARG A N 1
ATOM 1273 C CA . ARG A 1 161 ? 24.204 -6.289 6.793 1.00 92.38 161 ARG A CA 1
ATOM 1274 C C . ARG A 1 161 ? 25.606 -5.667 6.800 1.00 92.38 161 ARG A C 1
ATOM 1276 O O . ARG A 1 161 ? 26.165 -5.479 7.884 1.00 92.38 161 ARG A O 1
ATOM 1283 N N . ASP A 1 162 ? 26.186 -5.371 5.636 1.00 94.25 162 ASP A N 1
ATOM 1284 C CA . ASP A 1 162 ? 27.431 -4.611 5.550 1.00 94.25 162 ASP A CA 1
ATOM 1285 C C . ASP A 1 162 ? 27.115 -3.113 5.609 1.00 94.25 162 ASP A C 1
ATOM 1287 O O . ASP A 1 162 ? 26.512 -2.544 4.708 1.00 94.25 162 ASP A O 1
ATOM 1291 N N . ARG A 1 163 ? 27.578 -2.442 6.667 1.00 88.69 163 ARG A N 1
ATOM 1292 C CA . ARG A 1 163 ? 27.352 -1.001 6.888 1.00 88.69 163 ARG A CA 1
ATOM 1293 C C . ARG A 1 163 ? 27.932 -0.103 5.792 1.00 88.69 163 ARG A C 1
ATOM 1295 O O . ARG A 1 163 ? 27.661 1.093 5.791 1.00 88.69 163 ARG A O 1
ATOM 1302 N N . ARG A 1 164 ? 28.793 -0.639 4.927 1.00 92.06 164 ARG A N 1
ATOM 1303 C CA . ARG A 1 164 ? 29.382 0.082 3.791 1.00 92.06 164 ARG A CA 1
ATOM 1304 C C . ARG A 1 164 ? 28.520 -0.025 2.535 1.00 92.06 164 ARG A C 1
ATOM 1306 O O . ARG A 1 164 ? 28.704 0.764 1.616 1.00 92.06 164 ARG A O 1
ATOM 1313 N N . GLU A 1 165 ? 27.601 -0.984 2.497 1.00 92.19 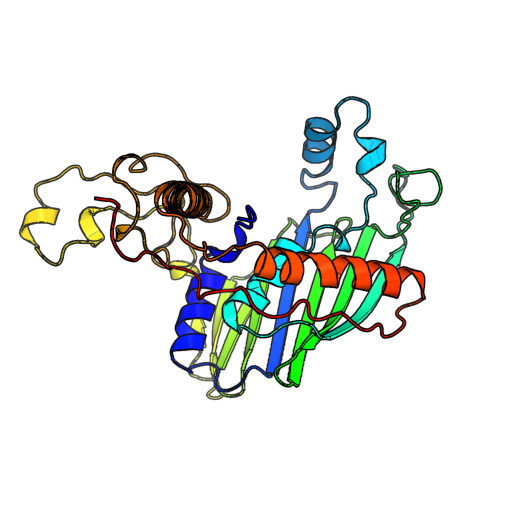165 GLU A N 1
ATOM 1314 C CA . GLU A 1 165 ? 26.679 -1.222 1.391 1.00 92.19 165 GLU A CA 1
ATOM 1315 C C . GLU A 1 165 ? 25.354 -0.511 1.680 1.00 92.19 165 GLU A C 1
ATOM 1317 O O . GLU A 1 165 ? 24.363 -1.099 2.111 1.00 92.19 165 GLU A O 1
ATOM 1322 N N . THR A 1 166 ? 25.365 0.804 1.484 1.00 94.88 166 THR A N 1
ATOM 1323 C CA . THR A 1 166 ? 24.166 1.642 1.515 1.00 94.88 166 THR A CA 1
ATOM 1324 C C . THR A 1 166 ? 24.052 2.367 0.188 1.00 94.88 166 THR A C 1
ATOM 1326 O O . THR A 1 166 ? 24.976 3.064 -0.228 1.00 94.88 166 THR A O 1
ATOM 1329 N N . GLU A 1 167 ? 22.912 2.200 -0.466 1.00 96.19 167 GLU A N 1
ATOM 1330 C CA . GLU A 1 167 ? 22.606 2.782 -1.768 1.00 96.19 167 GLU A CA 1
ATOM 1331 C C . GLU A 1 167 ? 21.413 3.727 -1.596 1.00 96.19 167 GLU A C 1
ATOM 1333 O O . GLU A 1 167 ? 20.370 3.313 -1.090 1.00 96.19 167 GLU A O 1
ATOM 1338 N N . SER A 1 168 ? 21.553 5.000 -1.980 1.00 97.19 168 SER A N 1
ATOM 1339 C CA . SER A 1 168 ? 20.381 5.872 -2.135 1.00 97.19 168 SER A CA 1
ATOM 1340 C C . SER A 1 168 ? 19.624 5.451 -3.390 1.00 97.19 168 SER A C 1
ATOM 1342 O O . SER A 1 168 ? 20.222 5.237 -4.443 1.00 97.19 168 SER A O 1
ATOM 1344 N N . ILE A 1 169 ? 18.305 5.338 -3.262 1.00 96.38 169 ILE A N 1
ATOM 1345 C CA . ILE A 1 169 ? 17.395 4.935 -4.339 1.00 96.38 169 ILE A CA 1
ATOM 1346 C C . ILE A 1 169 ? 16.588 6.138 -4.851 1.00 96.38 169 ILE A C 1
ATOM 1348 O O . ILE A 1 169 ? 15.804 6.002 -5.786 1.00 96.38 169 ILE A O 1
ATOM 1352 N N . ASP A 1 170 ? 16.805 7.330 -4.290 1.00 96.00 170 ASP A N 1
ATOM 1353 C CA . ASP A 1 170 ? 15.997 8.530 -4.534 1.00 96.00 170 ASP A CA 1
ATOM 1354 C C . ASP A 1 170 ? 15.815 8.825 -6.023 1.00 96.00 170 ASP A C 1
ATOM 1356 O O . ASP A 1 170 ? 14.685 8.935 -6.498 1.00 96.00 170 ASP A O 1
ATOM 1360 N N . GLU A 1 171 ? 16.914 8.859 -6.780 1.00 94.50 171 GLU A N 1
ATOM 1361 C CA . GLU A 1 171 ? 16.900 9.141 -8.219 1.00 94.50 171 GLU A CA 1
ATOM 1362 C C . GLU A 1 171 ? 16.030 8.148 -9.005 1.00 94.50 171 GLU A C 1
ATOM 1364 O O . GLU A 1 171 ? 15.352 8.536 -9.957 1.00 94.50 171 GLU A O 1
ATOM 1369 N N . GLN A 1 172 ? 15.982 6.882 -8.580 1.00 94.50 172 GLN A N 1
ATOM 1370 C CA . GLN A 1 172 ? 15.178 5.848 -9.236 1.00 94.50 172 GLN A CA 1
ATOM 1371 C C . GLN A 1 172 ? 13.679 6.021 -8.948 1.00 94.50 172 GLN A C 1
ATOM 1373 O O . GLN A 1 172 ? 12.842 5.632 -9.768 1.00 94.50 172 GLN A O 1
ATOM 1378 N N . LEU A 1 173 ? 13.319 6.609 -7.801 1.00 94.50 173 LEU A N 1
ATOM 1379 C CA . LEU A 1 173 ? 11.924 6.822 -7.401 1.00 94.50 173 LEU A CA 1
ATOM 1380 C C . LEU A 1 173 ? 11.307 8.093 -8.011 1.00 94.50 173 LEU A C 1
ATOM 1382 O O . LEU A 1 173 ? 10.079 8.217 -8.049 1.00 94.50 173 LEU A O 1
ATOM 1386 N N . VAL A 1 174 ? 12.126 9.028 -8.508 1.00 92.62 174 VAL A N 1
ATOM 1387 C CA . VAL A 1 174 ? 11.666 10.319 -9.045 1.00 92.62 174 VAL A CA 1
ATOM 1388 C C . VAL A 1 174 ? 10.711 10.138 -10.228 1.00 92.62 174 VAL A C 1
ATOM 1390 O O . VAL A 1 174 ? 11.059 9.598 -11.275 1.00 92.62 174 VAL A O 1
ATOM 1393 N N . CYS A 1 175 ? 9.505 10.690 -10.094 1.00 88.94 175 CYS A N 1
ATOM 1394 C CA . CYS A 1 175 ? 8.470 10.677 -11.128 1.00 88.94 175 CYS A CA 1
ATOM 1395 C C . CYS A 1 175 ? 8.507 11.936 -12.016 1.00 88.94 175 CYS A C 1
ATOM 1397 O O . CYS A 1 175 ? 7.527 12.676 -12.098 1.00 88.94 175 CYS A O 1
ATOM 1399 N N . ALA A 1 176 ? 9.640 12.203 -12.674 1.00 82.75 176 ALA A N 1
ATOM 1400 C CA . ALA A 1 176 ? 9.804 13.356 -13.575 1.00 82.75 176 ALA A CA 1
ATOM 1401 C C . ALA A 1 176 ? 9.311 13.084 -15.012 1.00 82.75 176 ALA A C 1
ATOM 1403 O O . ALA A 1 176 ? 9.037 14.016 -15.771 1.00 82.75 176 ALA A O 1
ATOM 1404 N N . GLY A 1 177 ? 9.135 11.810 -15.369 1.00 77.50 177 GLY A N 1
ATOM 1405 C CA . GLY A 1 177 ? 8.783 11.339 -16.703 1.00 77.50 177 GLY A CA 1
ATOM 1406 C C . GLY A 1 177 ? 9.939 10.630 -17.408 1.00 77.50 177 GLY A C 1
ATOM 1407 O O . GLY A 1 177 ? 11.103 10.960 -17.200 1.00 77.50 177 GLY A O 1
ATOM 1408 N N . VAL A 1 178 ? 9.604 9.649 -18.249 1.00 76.75 178 VAL A N 1
ATOM 1409 C CA . VAL A 1 178 ? 10.578 8.778 -18.924 1.00 76.75 178 VAL A CA 1
ATOM 1410 C C . VAL A 1 178 ? 10.446 8.931 -20.446 1.00 76.75 178 VAL A C 1
ATOM 1412 O O . VAL A 1 178 ? 9.361 8.675 -20.984 1.00 76.75 178 VAL A O 1
ATOM 1415 N N . PRO A 1 179 ? 11.502 9.387 -21.149 1.00 77.19 179 PRO A N 1
ATOM 1416 C CA . PRO A 1 179 ? 11.516 9.457 -22.609 1.00 77.19 179 PRO A CA 1
ATOM 1417 C C . PRO A 1 179 ? 11.368 8.077 -23.257 1.00 77.19 179 PRO A C 1
ATOM 1419 O O . PRO A 1 179 ? 12.021 7.123 -22.836 1.00 77.19 179 PRO A O 1
ATOM 1422 N N . VAL A 1 180 ? 10.575 7.982 -24.327 1.00 68.62 180 VAL A N 1
ATOM 1423 C CA . VAL A 1 180 ? 10.350 6.718 -25.058 1.00 68.62 180 VAL A CA 1
ATOM 1424 C C . VAL A 1 180 ? 11.636 6.199 -25.724 1.00 68.62 180 VAL A C 1
ATOM 1426 O O . VAL A 1 180 ? 11.831 4.993 -25.834 1.00 68.62 180 VAL A O 1
ATOM 1429 N N . VAL A 1 181 ? 12.566 7.090 -26.087 1.00 63.09 181 VAL A N 1
ATOM 1430 C CA . VAL A 1 181 ? 13.863 6.748 -26.710 1.00 63.09 181 VAL A CA 1
ATOM 1431 C C . VAL A 1 181 ? 14.791 5.897 -25.832 1.00 63.09 181 VAL A C 1
ATOM 1433 O O . VAL A 1 181 ? 15.695 5.255 -26.357 1.00 63.09 181 VAL A O 1
ATOM 1436 N N . LEU A 1 182 ? 14.565 5.836 -24.513 1.00 57.94 182 LEU A N 1
ATOM 1437 C CA . LEU A 1 182 ? 15.322 4.957 -23.608 1.00 57.94 182 LEU A CA 1
ATOM 1438 C C . LEU A 1 182 ? 14.936 3.470 -23.745 1.00 57.94 182 LEU A C 1
ATOM 1440 O O . LEU A 1 182 ? 15.502 2.631 -23.053 1.00 57.94 182 LEU A O 1
ATOM 1444 N N . LEU A 1 183 ? 13.988 3.140 -24.629 1.00 52.88 183 LEU A N 1
ATOM 1445 C CA . LEU A 1 183 ? 13.494 1.781 -24.873 1.00 52.88 183 LEU A CA 1
ATOM 1446 C C . LEU A 1 183 ? 14.109 1.095 -26.106 1.00 52.88 183 LEU A C 1
ATOM 1448 O O . LEU A 1 183 ? 13.685 -0.009 -26.448 1.00 52.88 183 LEU A O 1
ATOM 1452 N N . SER A 1 184 ? 15.060 1.721 -26.812 1.00 50.41 184 SER A N 1
ATOM 1453 C CA . SER A 1 184 ? 15.700 1.106 -27.983 1.00 50.41 184 SER A CA 1
ATOM 1454 C C . SER A 1 184 ? 17.193 0.866 -27.785 1.00 50.41 184 SER A C 1
ATOM 1456 O O . SER A 1 184 ? 17.946 1.817 -27.602 1.00 50.41 184 SER A O 1
ATOM 1458 N N . ASP A 1 185 ? 17.629 -0.380 -27.982 1.00 54.16 185 ASP A N 1
ATOM 1459 C CA . ASP A 1 185 ? 19.048 -0.757 -28.103 1.00 54.16 185 ASP A CA 1
ATOM 1460 C C . ASP A 1 185 ? 19.696 -0.271 -29.421 1.00 54.16 185 ASP A C 1
ATOM 1462 O O . ASP A 1 185 ? 20.859 -0.566 -29.690 1.00 54.16 185 ASP A O 1
ATOM 1466 N N . ASP A 1 186 ? 18.952 0.454 -30.267 1.00 50.19 186 ASP A N 1
ATOM 1467 C CA . ASP A 1 186 ? 19.418 0.994 -31.547 1.00 50.19 186 ASP A CA 1
ATOM 1468 C C . ASP A 1 186 ? 19.845 2.473 -31.409 1.00 50.19 186 ASP A C 1
ATOM 1470 O O . ASP A 1 186 ? 18.987 3.362 -31.320 1.00 50.19 186 ASP A O 1
ATOM 1474 N N . PRO A 1 187 ? 21.157 2.780 -31.459 1.00 50.78 187 PRO A N 1
ATOM 1475 C CA . PRO A 1 187 ? 21.678 4.141 -31.332 1.00 50.78 187 PRO A CA 1
ATOM 1476 C C . PRO A 1 187 ? 21.187 5.101 -32.426 1.00 50.78 187 PRO A C 1
ATOM 1478 O O . PRO A 1 187 ? 21.186 6.314 -32.214 1.00 50.78 187 PRO A O 1
ATOM 1481 N N . MET A 1 188 ? 20.772 4.594 -33.595 1.00 48.56 188 MET A N 1
ATOM 1482 C CA . MET A 1 188 ? 20.292 5.428 -34.708 1.00 48.56 188 MET A CA 1
ATOM 1483 C C . MET A 1 188 ? 18.862 5.942 -34.504 1.00 48.56 188 MET A C 1
ATOM 1485 O O . MET A 1 188 ? 18.471 6.953 -35.099 1.00 48.56 188 MET A O 1
ATOM 1489 N N . ARG A 1 189 ? 18.078 5.290 -33.640 1.00 48.50 189 ARG A N 1
ATOM 1490 C CA . ARG A 1 189 ? 16.690 5.679 -33.360 1.00 48.50 189 ARG A CA 1
ATOM 1491 C C . ARG A 1 189 ? 16.601 6.899 -32.438 1.00 48.50 189 ARG A C 1
ATOM 1493 O O . ARG A 1 189 ? 15.745 7.754 -32.636 1.00 48.50 189 ARG A O 1
ATOM 1500 N N . VAL A 1 190 ? 17.573 7.047 -31.535 1.00 46.81 190 VAL A N 1
ATOM 1501 C CA . VAL A 1 190 ? 17.737 8.189 -30.610 1.00 46.81 190 VAL A CA 1
ATOM 1502 C C . VAL A 1 190 ? 17.885 9.532 -31.345 1.00 46.81 190 VAL A C 1
ATOM 1504 O O . VAL A 1 190 ? 17.571 10.583 -30.794 1.00 46.81 190 VAL A O 1
ATOM 1507 N N . VAL A 1 191 ? 18.350 9.515 -32.598 1.00 43.22 191 VAL A N 1
ATOM 1508 C CA . VAL A 1 191 ? 18.686 10.727 -33.367 1.00 43.22 191 VAL A CA 1
ATOM 1509 C C . VAL A 1 191 ? 17.552 11.164 -34.310 1.00 43.22 191 VAL A C 1
ATOM 1511 O O . VAL A 1 191 ? 17.597 12.269 -34.845 1.00 43.22 191 VAL A O 1
ATOM 1514 N N . THR A 1 192 ? 16.529 10.330 -34.535 1.00 42.16 192 THR A N 1
ATOM 1515 C CA . THR A 1 192 ? 15.593 10.516 -35.663 1.00 42.16 192 THR A CA 1
ATOM 1516 C C . THR A 1 192 ? 14.122 10.684 -35.295 1.00 42.16 192 THR A C 1
ATOM 1518 O O . THR A 1 192 ? 13.326 10.945 -36.200 1.00 42.16 192 THR A O 1
ATOM 1521 N N . ALA A 1 193 ? 13.734 10.591 -34.020 1.00 46.31 193 ALA A N 1
ATOM 1522 C CA . ALA A 1 193 ? 12.319 10.531 -33.674 1.00 46.31 193 ALA A CA 1
ATOM 1523 C C . ALA A 1 193 ? 11.919 11.402 -32.465 1.00 46.31 193 ALA A C 1
ATOM 1525 O O . ALA A 1 193 ? 12.554 11.385 -31.413 1.00 46.31 193 ALA A O 1
ATOM 1526 N N . ASP A 1 194 ? 10.839 12.173 -32.635 1.00 55.72 194 ASP A N 1
ATOM 1527 C CA . ASP A 1 194 ? 10.144 12.922 -31.577 1.00 55.72 194 ASP A CA 1
ATOM 1528 C C . ASP A 1 194 ? 9.169 11.968 -30.856 1.00 55.72 194 ASP A C 1
ATOM 1530 O O . ASP A 1 194 ? 7.948 12.097 -30.935 1.00 55.72 194 ASP A O 1
ATOM 1534 N N . ASP A 1 195 ? 9.721 10.916 -30.236 1.00 62.38 195 ASP A N 1
ATOM 1535 C CA . ASP A 1 195 ? 8.969 9.759 -29.713 1.00 62.38 195 ASP A CA 1
ATOM 1536 C C . ASP A 1 195 ? 8.172 10.059 -28.429 1.00 62.38 195 ASP A C 1
ATOM 1538 O O . ASP A 1 195 ? 7.440 9.204 -27.932 1.00 62.38 195 ASP A O 1
ATOM 1542 N N . GLY A 1 196 ? 8.295 11.277 -27.894 1.00 71.94 196 GLY A N 1
ATOM 1543 C CA . GLY A 1 196 ? 7.589 11.757 -26.710 1.00 71.94 196 GLY A CA 1
ATOM 1544 C C . GLY A 1 196 ? 8.043 11.143 -25.377 1.00 71.94 196 GLY A C 1
ATOM 1545 O O . GLY A 1 196 ? 9.019 10.395 -25.282 1.00 71.94 196 GLY A O 1
ATOM 1546 N N . THR A 1 197 ? 7.324 11.504 -24.310 1.00 76.50 197 THR A N 1
ATOM 1547 C CA . THR A 1 197 ? 7.677 11.167 -22.919 1.00 76.50 197 THR A CA 1
ATOM 1548 C C . THR A 1 197 ? 6.459 10.647 -22.163 1.00 76.50 197 THR A C 1
ATOM 1550 O O . THR A 1 197 ? 5.396 11.275 -22.188 1.00 76.50 197 THR A O 1
ATOM 1553 N N . HIS A 1 198 ? 6.606 9.554 -21.411 1.00 80.00 198 HIS A N 1
ATOM 1554 C CA . HIS A 1 198 ? 5.612 9.162 -20.407 1.00 80.00 198 HIS A CA 1
ATOM 1555 C C . HIS A 1 198 ? 5.771 10.050 -19.172 1.00 80.00 198 HIS A C 1
ATOM 1557 O O . HIS A 1 198 ? 6.676 9.857 -18.363 1.00 80.00 198 HIS A O 1
ATOM 1563 N N . LYS A 1 199 ? 4.922 11.075 -19.051 1.00 81.31 199 LYS A N 1
ATOM 1564 C CA . LYS A 1 199 ? 5.019 12.108 -18.008 1.00 81.31 199 LYS A CA 1
ATOM 1565 C C . LYS A 1 199 ? 4.543 11.583 -16.650 1.00 81.31 199 LYS A C 1
ATOM 1567 O O . LYS A 1 199 ? 3.511 10.921 -16.570 1.00 81.31 199 LYS A O 1
ATOM 1572 N N . GLY A 1 200 ? 5.253 11.943 -15.580 1.00 85.62 200 GLY A N 1
ATOM 1573 C CA . GLY A 1 200 ? 4.899 11.541 -14.212 1.00 85.62 200 GLY A CA 1
ATOM 1574 C C . GLY A 1 200 ? 5.277 10.100 -13.854 1.00 85.62 200 GLY A C 1
ATOM 1575 O O . GLY A 1 200 ? 4.785 9.586 -12.857 1.00 85.62 200 GLY A O 1
ATOM 1576 N N . MET A 1 201 ? 6.131 9.456 -14.656 1.00 91.94 201 MET A N 1
ATOM 1577 C CA . MET A 1 201 ? 6.679 8.119 -14.404 1.00 91.94 201 MET A CA 1
ATOM 1578 C C . MET A 1 201 ? 8.102 8.199 -13.845 1.00 91.94 201 MET A C 1
ATOM 1580 O O . MET A 1 201 ? 8.823 9.161 -14.119 1.00 91.94 201 MET A O 1
ATOM 1584 N N . SER A 1 202 ? 8.511 7.160 -13.118 1.00 94.06 202 SER A N 1
ATOM 1585 C CA . SER A 1 202 ? 9.916 6.879 -12.778 1.00 94.06 202 SER A CA 1
ATOM 1586 C C . SER A 1 202 ? 10.495 5.792 -13.688 1.00 94.06 202 SER A C 1
ATOM 1588 O O . SER A 1 202 ? 9.739 5.023 -14.285 1.00 94.06 202 SER A O 1
ATOM 1590 N N . ILE A 1 203 ? 11.826 5.689 -13.743 1.00 93.38 203 ILE A N 1
ATOM 1591 C CA . ILE A 1 203 ? 12.558 4.676 -14.525 1.00 93.38 203 ILE A CA 1
ATOM 1592 C C . ILE A 1 203 ? 12.218 3.224 -14.151 1.00 93.38 203 ILE A C 1
ATOM 1594 O O . ILE A 1 203 ? 12.500 2.314 -14.922 1.00 93.38 203 ILE A O 1
ATOM 1598 N N . LEU A 1 204 ? 11.618 3.000 -12.979 1.00 95.25 204 LEU A N 1
ATOM 1599 C CA . LEU A 1 204 ? 11.218 1.674 -12.501 1.00 95.25 204 LEU A CA 1
ATOM 1600 C C . LEU A 1 204 ? 9.895 1.198 -13.111 1.00 95.25 204 LEU A C 1
ATOM 1602 O O . LEU A 1 204 ? 9.549 0.022 -13.006 1.00 95.25 204 LEU A O 1
ATOM 1606 N N . HIS A 1 205 ? 9.134 2.100 -13.730 1.00 95.75 205 HIS A N 1
ATOM 1607 C CA . HIS A 1 205 ? 7.889 1.737 -14.386 1.00 95.75 205 HIS A CA 1
ATOM 1608 C C . HIS A 1 205 ? 8.165 1.014 -15.711 1.00 95.75 205 HIS A C 1
ATOM 1610 O O . HIS A 1 205 ? 8.947 1.521 -16.518 1.00 95.75 205 HIS A O 1
ATOM 1616 N N . PRO A 1 206 ? 7.475 -0.106 -16.004 1.00 93.62 206 PRO A N 1
ATOM 1617 C CA . PRO A 1 206 ? 7.638 -0.840 -17.257 1.00 93.62 206 PRO A CA 1
ATOM 1618 C C . PRO A 1 206 ? 6.897 -0.136 -18.404 1.00 93.62 206 PRO A C 1
ATOM 1620 O O . PRO A 1 206 ? 5.929 -0.659 -18.952 1.00 93.62 206 PRO A O 1
ATOM 1623 N N . ILE A 1 207 ? 7.311 1.086 -18.747 1.00 91.44 207 ILE A N 1
ATOM 1624 C CA . ILE A 1 207 ? 6.621 1.953 -19.715 1.00 91.44 207 ILE A CA 1
ATOM 1625 C C . ILE A 1 207 ? 6.523 1.342 -21.120 1.00 91.44 207 ILE A C 1
ATOM 1627 O O . ILE A 1 207 ? 5.602 1.677 -21.855 1.00 91.44 207 ILE A O 1
ATOM 1631 N N . GLN A 1 208 ? 7.406 0.405 -21.477 1.00 89.75 208 GLN A N 1
ATOM 1632 C CA . GLN A 1 208 ? 7.409 -0.280 -22.773 1.00 89.75 208 GLN A CA 1
ATOM 1633 C C . GLN A 1 208 ? 6.118 -1.042 -23.069 1.00 89.75 208 GLN A C 1
ATOM 1635 O O . GLN A 1 208 ? 5.766 -1.233 -24.229 1.00 89.75 208 GLN A O 1
ATOM 1640 N N . ARG A 1 209 ? 5.398 -1.460 -22.025 1.00 92.69 209 ARG A N 1
ATOM 1641 C CA . ARG A 1 209 ? 4.145 -2.197 -22.180 1.00 92.69 209 ARG A CA 1
ATOM 1642 C C . ARG A 1 209 ? 2.947 -1.284 -22.461 1.00 92.69 209 ARG A C 1
ATOM 1644 O O . ARG A 1 209 ? 1.850 -1.792 -22.695 1.00 92.69 209 ARG A O 1
ATOM 1651 N N . LEU A 1 210 ? 3.099 0.028 -22.263 1.00 93.06 210 LEU A N 1
ATOM 1652 C CA . LEU A 1 210 ? 1.983 0.960 -22.336 1.00 93.06 210 LEU A CA 1
ATOM 1653 C C . LEU A 1 210 ? 1.637 1.258 -23.802 1.00 93.06 210 LEU A C 1
ATOM 1655 O O . LEU A 1 210 ? 2.536 1.369 -24.638 1.00 93.06 210 LEU A O 1
ATOM 1659 N N . PRO A 1 211 ? 0.344 1.445 -24.119 1.00 91.12 211 PRO A N 1
ATOM 1660 C CA . PRO A 1 211 ? -0.076 2.001 -25.400 1.00 91.12 211 PRO A CA 1
ATOM 1661 C C . PRO A 1 211 ? 0.622 3.338 -25.701 1.00 91.12 211 PRO A C 1
ATOM 1663 O O . PRO A 1 211 ? 0.770 4.187 -24.814 1.00 91.12 211 PRO A O 1
ATOM 1666 N N . ARG A 1 212 ? 1.000 3.562 -26.966 1.00 87.50 212 ARG A N 1
ATOM 1667 C CA . ARG A 1 212 ? 1.639 4.818 -27.414 1.00 87.50 212 ARG A CA 1
ATOM 1668 C C . ARG A 1 212 ? 0.715 6.024 -27.274 1.00 87.50 212 ARG A C 1
ATOM 1670 O O . ARG A 1 212 ? 1.165 7.159 -27.180 1.00 87.50 212 ARG A O 1
ATOM 1677 N N . GLU A 1 213 ? -0.586 5.789 -27.224 1.00 90.00 213 GLU A N 1
ATOM 1678 C CA . GLU A 1 213 ? -1.619 6.796 -27.012 1.00 90.00 213 GLU A CA 1
ATOM 1679 C C . GLU A 1 213 ? -1.481 7.486 -25.647 1.00 90.00 213 GLU A C 1
ATOM 1681 O O . GLU A 1 213 ? -1.974 8.599 -25.472 1.00 90.00 213 GLU A O 1
ATOM 1686 N N . PHE A 1 214 ? -0.788 6.867 -24.684 1.00 90.94 214 PHE A N 1
ATOM 1687 C CA . PHE A 1 214 ? -0.479 7.490 -23.397 1.00 90.94 214 PHE A CA 1
ATOM 1688 C C . PHE A 1 214 ? 0.757 8.391 -23.412 1.00 90.94 214 PHE A C 1
ATOM 1690 O O . PHE A 1 214 ? 0.988 9.133 -22.449 1.00 90.94 214 PHE A O 1
ATOM 1697 N N . THR A 1 215 ? 1.549 8.370 -24.482 1.00 87.81 215 THR A N 1
ATOM 1698 C CA . THR A 1 215 ? 2.708 9.247 -24.617 1.00 87.81 215 THR A CA 1
ATOM 1699 C C . THR A 1 215 ? 2.271 10.714 -24.526 1.00 87.81 215 THR A C 1
ATOM 1701 O O . THR A 1 215 ? 1.260 11.130 -25.085 1.00 87.81 215 THR A O 1
ATOM 1704 N N . ASN A 1 216 ? 3.035 11.523 -23.787 1.00 86.94 216 ASN A N 1
ATOM 1705 C CA . ASN A 1 216 ? 2.782 12.941 -23.504 1.00 86.94 216 ASN A CA 1
ATOM 1706 C C . ASN A 1 216 ? 1.542 13.265 -22.650 1.00 86.94 216 ASN A C 1
ATOM 1708 O O . ASN A 1 216 ? 1.378 14.439 -22.280 1.00 86.94 216 ASN A O 1
ATOM 1712 N N . ILE A 1 217 ? 0.739 12.266 -22.267 1.00 90.25 217 ILE A N 1
ATOM 1713 C CA . ILE A 1 217 ? -0.348 12.400 -21.292 1.00 90.25 217 ILE A CA 1
ATOM 1714 C C . ILE A 1 217 ? 0.240 12.267 -19.874 1.00 90.25 217 ILE A C 1
ATOM 1716 O O . ILE A 1 217 ? 0.959 11.303 -19.607 1.00 90.25 217 ILE A O 1
ATOM 1720 N N . PRO A 1 218 ? -0.022 13.212 -18.949 1.00 88.25 218 PRO A N 1
ATOM 1721 C CA . PRO A 1 218 ? 0.406 13.087 -17.557 1.00 88.25 218 PRO A CA 1
ATOM 1722 C C . PRO A 1 218 ? -0.226 11.886 -16.848 1.00 88.25 218 PRO A C 1
ATOM 1724 O O . PRO A 1 218 ? -1.439 11.686 -16.918 1.00 88.25 218 PRO A O 1
ATOM 1727 N N . SER A 1 219 ? 0.588 11.126 -16.116 1.00 91.06 219 SER A N 1
ATOM 1728 C CA . SER A 1 219 ? 0.118 10.161 -15.121 1.00 91.06 219 SER A CA 1
ATOM 1729 C C . SER A 1 219 ? 0.138 10.778 -13.717 1.00 91.06 219 SER A C 1
ATOM 1731 O O . SER A 1 219 ? 0.917 11.688 -13.435 1.00 91.06 219 SER A O 1
ATOM 1733 N N . GLY A 1 220 ? -0.742 10.300 -12.837 1.00 88.12 220 GLY A N 1
ATOM 1734 C CA . GLY A 1 220 ? -0.862 10.747 -11.445 1.00 88.12 220 GLY A CA 1
ATOM 1735 C C . GLY A 1 220 ? -0.595 9.610 -10.460 1.00 88.12 220 GLY A C 1
ATOM 1736 O O . GLY A 1 220 ? -0.436 8.463 -10.874 1.00 88.12 220 GLY A O 1
ATOM 1737 N N . HIS A 1 221 ? -0.556 9.936 -9.161 1.00 90.19 221 HIS A N 1
ATOM 1738 C CA . HIS A 1 221 ? -0.240 8.993 -8.076 1.00 90.19 221 HIS A CA 1
ATOM 1739 C C . HIS A 1 221 ? 1.062 8.232 -8.352 1.00 90.19 221 HIS A C 1
ATOM 1741 O O . HIS A 1 221 ? 1.056 7.023 -8.574 1.00 90.19 221 HIS A O 1
ATOM 1747 N N . ALA A 1 222 ? 2.168 8.980 -8.419 1.00 91.31 222 ALA A N 1
ATOM 1748 C CA . ALA A 1 222 ? 3.507 8.454 -8.689 1.00 91.31 222 ALA A CA 1
ATOM 1749 C C . ALA A 1 222 ? 3.580 7.536 -9.929 1.00 91.31 222 ALA A C 1
ATOM 1751 O O . ALA A 1 222 ? 4.232 6.505 -9.888 1.00 91.31 222 ALA A O 1
ATOM 1752 N N . GLY A 1 223 ? 2.877 7.892 -11.012 1.00 92.12 223 GLY A N 1
ATOM 1753 C CA . GLY A 1 223 ? 2.925 7.174 -12.292 1.00 92.12 223 GLY A CA 1
ATOM 1754 C C . GLY A 1 223 ? 1.853 6.098 -12.497 1.00 92.12 223 GLY A C 1
ATOM 1755 O O . GLY A 1 223 ? 1.657 5.619 -13.611 1.00 92.12 223 GLY A O 1
ATOM 1756 N N . SER A 1 224 ? 1.054 5.788 -11.484 1.00 94.88 224 SER A N 1
ATOM 1757 C CA . SER A 1 224 ? 0.218 4.579 -11.462 1.00 94.88 224 SER A CA 1
ATOM 1758 C C . SER A 1 224 ? -0.974 4.563 -12.424 1.00 94.88 224 SER A C 1
ATOM 1760 O O . SER A 1 224 ? -1.388 3.497 -12.880 1.00 94.88 224 SER A O 1
ATOM 1762 N N . HIS A 1 225 ? -1.576 5.720 -12.722 1.00 95.25 225 HIS A N 1
ATOM 1763 C CA . HIS A 1 225 ? -2.892 5.773 -13.381 1.00 95.25 225 HIS A CA 1
ATOM 1764 C C . HIS A 1 225 ? -2.952 5.055 -14.732 1.00 95.25 225 HIS A C 1
ATOM 1766 O O . HIS A 1 225 ? -3.910 4.330 -14.995 1.00 95.25 225 HIS A O 1
ATOM 1772 N N . GLN A 1 226 ? -1.949 5.250 -15.589 1.00 95.38 226 GLN A N 1
ATOM 1773 C CA . GLN A 1 226 ? -1.956 4.655 -16.930 1.00 95.38 226 GLN A CA 1
ATOM 1774 C C . GLN A 1 226 ? -1.876 3.126 -16.866 1.00 95.38 226 GLN A C 1
ATOM 1776 O O . GLN A 1 226 ? -2.589 2.455 -17.604 1.00 95.38 226 GLN A O 1
ATOM 1781 N N . PHE A 1 227 ? -1.094 2.580 -15.930 1.00 95.81 227 PHE A N 1
ATOM 1782 C CA . PHE A 1 227 ? -0.982 1.137 -15.705 1.00 95.81 227 PHE A CA 1
ATOM 1783 C C . PHE A 1 227 ? -2.289 0.520 -15.201 1.00 95.81 227 PHE A C 1
ATOM 1785 O O . PHE A 1 227 ? -2.689 -0.538 -15.680 1.00 95.81 227 PHE A O 1
ATOM 1792 N N . LEU A 1 228 ? -2.994 1.208 -14.295 1.00 95.88 228 LEU A N 1
ATOM 1793 C CA . LEU A 1 228 ? -4.314 0.778 -13.826 1.00 95.88 228 LEU A CA 1
ATOM 1794 C C . LEU A 1 228 ? -5.341 0.711 -14.960 1.00 95.88 228 LEU A C 1
ATOM 1796 O O . LEU A 1 228 ? -6.069 -0.274 -15.069 1.00 95.88 228 LEU A O 1
ATOM 1800 N N . VAL A 1 229 ? -5.414 1.760 -15.786 1.00 95.56 229 VAL A N 1
ATOM 1801 C CA . VAL A 1 229 ? -6.347 1.815 -16.923 1.00 95.56 229 VAL A CA 1
ATOM 1802 C C . VAL A 1 229 ? -6.040 0.696 -17.908 1.00 95.56 229 VAL A C 1
ATOM 1804 O O . VAL A 1 229 ? -6.939 -0.028 -18.326 1.00 95.56 229 VAL A O 1
ATOM 1807 N N . ASP A 1 230 ? -4.768 0.543 -18.246 1.00 95.69 230 ASP A N 1
ATOM 1808 C CA . ASP A 1 230 ? -4.279 -0.456 -19.181 1.00 95.69 230 ASP A CA 1
ATOM 1809 C C . ASP A 1 230 ? -4.564 -1.894 -18.708 1.00 95.69 230 ASP A C 1
ATOM 1811 O O . ASP A 1 230 ? -5.167 -2.673 -19.447 1.00 95.69 230 ASP A O 1
ATOM 1815 N N . ASP A 1 231 ? -4.248 -2.227 -17.451 1.00 96.38 231 ASP A N 1
ATOM 1816 C CA . ASP A 1 231 ? -4.547 -3.550 -16.887 1.00 96.38 231 ASP A CA 1
ATOM 1817 C C . ASP A 1 231 ? -6.049 -3.829 -16.822 1.00 96.38 231 ASP A C 1
ATOM 1819 O O . ASP A 1 231 ? -6.484 -4.937 -17.143 1.00 96.38 231 ASP A O 1
ATOM 1823 N N . PHE A 1 232 ? -6.853 -2.834 -16.435 1.00 96.19 232 PHE A N 1
ATOM 1824 C CA . PHE A 1 232 ? -8.304 -2.976 -16.366 1.00 96.19 232 PHE A CA 1
ATOM 1825 C C . PHE A 1 232 ? -8.916 -3.237 -17.744 1.00 96.19 232 PHE A C 1
ATOM 1827 O O . PHE A 1 232 ? -9.702 -4.174 -17.898 1.00 96.19 232 PHE A O 1
ATOM 1834 N N . VAL A 1 233 ? -8.559 -2.423 -18.743 1.00 95.81 233 VAL A N 1
ATOM 1835 C CA . VAL A 1 233 ? -9.114 -2.529 -20.097 1.00 95.81 233 VAL A CA 1
ATOM 1836 C C . VAL A 1 233 ? -8.692 -3.844 -20.742 1.00 95.81 233 VAL A C 1
ATOM 1838 O O . VAL A 1 233 ? -9.553 -4.558 -21.255 1.00 95.81 233 VAL A O 1
ATOM 1841 N N . ARG A 1 234 ? -7.407 -4.212 -20.672 1.00 95.12 234 ARG A N 1
ATOM 1842 C CA . ARG A 1 234 ? -6.930 -5.475 -21.251 1.00 95.12 234 ARG A CA 1
ATOM 1843 C C . ARG A 1 234 ? -7.572 -6.690 -20.589 1.00 95.12 234 ARG A C 1
ATOM 1845 O O . ARG A 1 234 ? -8.069 -7.563 -21.293 1.00 95.12 234 ARG A O 1
ATOM 1852 N N . ALA A 1 235 ? -7.670 -6.704 -19.257 1.00 95.88 235 ALA A N 1
ATOM 1853 C CA . ALA A 1 235 ? -8.341 -7.791 -18.548 1.00 95.88 235 ALA A CA 1
ATOM 1854 C C . ALA A 1 235 ? -9.821 -7.913 -18.940 1.00 95.88 235 ALA A C 1
ATOM 1856 O O . ALA A 1 235 ? -10.318 -9.020 -19.140 1.00 95.88 235 ALA A O 1
ATOM 1857 N N . ALA A 1 236 ? -10.521 -6.786 -19.106 1.00 95.94 236 ALA A N 1
ATOM 1858 C CA . ALA A 1 236 ? -11.916 -6.782 -19.539 1.00 95.94 236 ALA A CA 1
ATOM 1859 C C . ALA A 1 236 ? -12.098 -7.294 -20.978 1.00 95.94 236 ALA A C 1
ATOM 1861 O O . ALA A 1 236 ? -13.082 -7.977 -21.255 1.00 95.94 236 ALA A O 1
ATOM 1862 N N . VAL A 1 237 ? -11.168 -6.974 -21.883 1.00 96.25 237 VAL A N 1
ATOM 1863 C CA . VAL A 1 237 ? -11.216 -7.400 -23.291 1.00 96.25 237 VAL A CA 1
ATOM 1864 C C . VAL A 1 237 ? -10.850 -8.879 -23.448 1.00 96.25 237 VAL A C 1
ATOM 1866 O O . VAL A 1 237 ? -11.539 -9.601 -24.167 1.00 96.25 237 VAL A O 1
ATOM 1869 N N . ASN A 1 238 ? -9.803 -9.339 -22.762 1.00 95.62 238 ASN A N 1
ATOM 1870 C CA . ASN A 1 238 ? -9.267 -10.694 -22.915 1.00 95.62 238 ASN A CA 1
ATOM 1871 C C . ASN A 1 238 ? -9.950 -11.734 -22.014 1.00 95.62 238 ASN A C 1
ATOM 1873 O O . ASN A 1 238 ? -9.853 -12.932 -22.272 1.00 95.62 238 ASN A O 1
ATOM 1877 N N . GLY A 1 239 ? -10.626 -11.295 -20.948 1.00 95.19 239 GLY A N 1
ATOM 1878 C CA . GLY A 1 239 ? -11.106 -12.184 -19.888 1.00 95.19 239 GLY A CA 1
ATOM 1879 C C . GLY A 1 239 ? -10.006 -12.628 -18.915 1.00 95.19 239 GLY A C 1
ATOM 1880 O O . GLY A 1 239 ? -10.169 -13.644 -18.239 1.00 95.19 239 GLY A O 1
ATOM 1881 N N . ASP A 1 240 ? -8.901 -11.881 -18.839 1.00 95.94 240 ASP A N 1
ATOM 1882 C CA . ASP A 1 240 ? -7.774 -12.176 -17.952 1.00 95.94 240 ASP A CA 1
ATOM 1883 C C . ASP A 1 240 ? -8.074 -11.785 -16.496 1.00 95.94 240 ASP A C 1
ATOM 1885 O O . ASP A 1 240 ? -8.863 -10.880 -16.204 1.00 95.94 240 ASP A O 1
ATOM 1889 N N . LEU A 1 241 ? -7.387 -12.431 -15.551 1.00 97.12 241 LEU A N 1
ATOM 1890 C CA . LEU A 1 241 ? -7.356 -11.981 -14.163 1.00 97.12 241 LEU A CA 1
ATOM 1891 C C . LEU A 1 241 ? -6.287 -10.879 -14.013 1.00 97.12 241 LEU A C 1
ATOM 1893 O O . LEU A 1 241 ? -5.108 -11.166 -14.212 1.00 97.12 241 LEU A O 1
ATOM 1897 N N . PRO A 1 242 ? -6.642 -9.636 -13.640 1.00 96.06 242 PRO A N 1
ATOM 1898 C CA . PRO A 1 242 ? -5.662 -8.560 -13.505 1.00 96.06 242 PRO A CA 1
ATOM 1899 C C . PRO A 1 242 ? -4.830 -8.694 -12.214 1.00 96.06 242 PRO A C 1
ATOM 1901 O O . PRO A 1 242 ? -5.294 -9.310 -11.250 1.00 96.06 242 PRO A O 1
ATOM 1904 N N . PRO A 1 243 ? -3.647 -8.058 -12.128 1.00 91.75 243 PRO A N 1
ATOM 1905 C CA . PRO A 1 243 ? -2.798 -8.101 -10.934 1.00 91.75 243 PRO A CA 1
ATOM 1906 C C . PRO A 1 243 ? -3.489 -7.540 -9.678 1.00 91.75 243 PRO A C 1
ATOM 1908 O O . PRO A 1 243 ? -3.403 -8.156 -8.627 1.00 91.75 243 PRO A O 1
ATOM 1911 N N . ASN A 1 244 ? -4.265 -6.452 -9.777 1.00 93.75 244 ASN A N 1
ATOM 1912 C CA . ASN A 1 244 ? -5.114 -5.952 -8.678 1.00 93.75 244 ASN A CA 1
ATOM 1913 C C . ASN A 1 244 ? -6.530 -6.566 -8.726 1.00 93.75 244 ASN A C 1
ATOM 1915 O O . ASN A 1 244 ? -7.538 -5.869 -8.905 1.00 93.75 244 ASN A O 1
ATOM 1919 N N . ASN A 1 245 ? -6.635 -7.891 -8.646 1.00 96.00 245 ASN A N 1
ATOM 1920 C CA . ASN A 1 245 ? -7.921 -8.598 -8.710 1.00 96.00 245 ASN A CA 1
ATOM 1921 C C . ASN A 1 245 ? -8.734 -8.501 -7.399 1.00 96.00 245 ASN A C 1
ATOM 1923 O O . ASN A 1 245 ? -8.353 -7.841 -6.438 1.00 96.00 245 ASN A O 1
ATOM 1927 N N . ALA A 1 246 ? -9.909 -9.140 -7.378 1.00 96.12 246 ALA A N 1
ATOM 1928 C CA . ALA A 1 246 ? -10.833 -9.089 -6.246 1.00 96.12 246 ALA A CA 1
ATOM 1929 C C . ALA A 1 246 ? -10.313 -9.788 -4.973 1.00 96.12 246 ALA A C 1
ATOM 1931 O O . ALA A 1 246 ? -10.685 -9.373 -3.878 1.00 96.12 246 ALA A O 1
ATOM 1932 N N . TRP A 1 247 ? -9.453 -10.807 -5.091 1.00 97.00 247 TRP A N 1
ATOM 1933 C CA . TRP A 1 247 ? -8.852 -11.470 -3.928 1.00 97.00 247 TRP A CA 1
ATOM 1934 C C . TRP A 1 247 ? -7.821 -10.564 -3.271 1.00 97.00 247 TRP A C 1
ATOM 1936 O O . TRP A 1 247 ? -7.860 -10.381 -2.056 1.00 97.00 247 TRP A O 1
ATOM 1946 N N . ASP A 1 248 ? -6.962 -9.934 -4.071 1.00 96.12 248 ASP A N 1
ATOM 1947 C CA . ASP A 1 248 ? -6.014 -8.936 -3.575 1.00 96.12 248 ASP A CA 1
ATOM 1948 C C . ASP A 1 248 ? -6.741 -7.737 -2.964 1.00 96.12 248 ASP A C 1
ATOM 1950 O O . ASP A 1 248 ? -6.425 -7.322 -1.853 1.00 96.12 248 ASP A O 1
ATOM 1954 N N . ALA A 1 249 ? -7.813 -7.262 -3.604 1.00 96.50 249 ALA A N 1
ATOM 1955 C CA . ALA A 1 249 ? -8.654 -6.202 -3.054 1.00 96.50 249 ALA A CA 1
ATOM 1956 C C . ALA A 1 249 ? -9.192 -6.542 -1.656 1.00 96.50 249 ALA A C 1
ATOM 1958 O O . ALA A 1 249 ? -9.147 -5.713 -0.745 1.00 96.50 249 ALA A O 1
ATOM 1959 N N . ALA A 1 250 ? -9.674 -7.772 -1.473 1.00 97.06 250 ALA A N 1
ATOM 1960 C CA . ALA A 1 250 ? -10.157 -8.227 -0.181 1.00 97.06 250 ALA A CA 1
ATOM 1961 C C . ALA A 1 250 ? -9.014 -8.361 0.839 1.00 97.06 250 ALA A C 1
ATOM 1963 O O . ALA A 1 250 ? -9.187 -7.963 1.990 1.00 97.06 250 ALA A O 1
ATOM 1964 N N . ARG A 1 251 ? -7.831 -8.831 0.418 1.00 96.81 251 ARG A N 1
ATOM 1965 C CA . ARG A 1 251 ? -6.620 -8.887 1.259 1.00 96.81 251 ARG A CA 1
ATOM 1966 C C . ARG A 1 251 ? -6.109 -7.507 1.670 1.00 96.81 251 ARG A C 1
ATOM 1968 O O . ARG A 1 251 ? -5.492 -7.404 2.722 1.00 96.81 251 ARG A O 1
ATOM 1975 N N . TYR A 1 252 ? -6.365 -6.464 0.884 1.00 97.81 252 TYR A N 1
ATOM 1976 C CA . TYR A 1 252 ? -5.981 -5.089 1.221 1.00 97.81 252 TYR A CA 1
ATOM 1977 C C . TYR A 1 252 ? -7.007 -4.426 2.150 1.00 97.81 252 TYR A C 1
ATOM 1979 O O . TYR A 1 252 ? -6.639 -3.727 3.088 1.00 97.81 252 TYR A O 1
ATOM 1987 N N . ALA A 1 253 ? -8.303 -4.664 1.931 1.00 97.56 253 ALA A N 1
ATOM 1988 C CA . ALA A 1 253 ? -9.368 -3.976 2.662 1.00 97.56 253 ALA A CA 1
ATOM 1989 C C . ALA A 1 253 ? -9.761 -4.652 3.988 1.00 97.56 253 ALA A C 1
ATOM 1991 O O . ALA A 1 253 ? -9.893 -3.979 5.012 1.00 97.56 253 ALA A O 1
ATOM 1992 N N . LEU A 1 254 ? -9.951 -5.978 3.986 1.00 98.00 254 LEU A N 1
ATOM 1993 C CA . LEU A 1 254 ? -10.460 -6.721 5.146 1.00 98.00 254 LEU A CA 1
ATOM 1994 C C . LEU A 1 254 ? -9.608 -6.526 6.413 1.00 98.00 254 LEU A C 1
ATOM 1996 O O . LEU A 1 254 ? -10.200 -6.297 7.470 1.00 98.00 254 LEU A O 1
ATOM 2000 N N . PRO A 1 255 ? -8.258 -6.550 6.355 1.00 98.50 255 PRO A N 1
ATOM 2001 C CA . PRO A 1 255 ? -7.443 -6.356 7.551 1.00 98.50 255 PRO A CA 1
ATOM 2002 C C . PRO A 1 255 ? -7.707 -5.031 8.265 1.00 98.50 255 PRO A C 1
ATOM 2004 O O . PRO A 1 255 ? -7.658 -4.991 9.491 1.00 98.50 255 PRO A O 1
ATOM 2007 N N . GLY A 1 256 ? -8.023 -3.964 7.527 1.00 98.50 256 GLY A N 1
ATOM 2008 C CA . GLY A 1 256 ? -8.339 -2.665 8.114 1.00 98.50 256 GLY A CA 1
ATOM 2009 C C . GLY A 1 256 ? -9.686 -2.620 8.824 1.00 98.50 256 GLY A C 1
ATOM 2010 O O . GLY A 1 256 ? -9.791 -2.050 9.907 1.00 98.50 256 GLY A O 1
ATOM 2011 N N . ILE A 1 257 ? -10.704 -3.289 8.279 1.00 98.50 257 ILE A N 1
ATOM 2012 C CA . ILE A 1 257 ? -12.010 -3.412 8.947 1.00 98.50 257 ILE A CA 1
ATOM 2013 C C . ILE A 1 257 ? -11.822 -4.081 10.317 1.00 98.50 257 ILE A C 1
ATOM 2015 O O . ILE A 1 257 ? -12.242 -3.541 11.339 1.00 98.50 257 ILE A O 1
ATOM 2019 N N . ILE A 1 258 ? -11.088 -5.197 10.355 1.00 98.81 258 ILE A N 1
ATOM 2020 C CA . ILE A 1 258 ? -10.796 -5.913 11.605 1.00 98.81 258 ILE A CA 1
ATOM 2021 C C . ILE A 1 258 ? -9.863 -5.100 12.519 1.00 98.81 258 ILE A C 1
ATOM 2023 O O . ILE A 1 258 ? -10.011 -5.124 13.741 1.00 98.81 258 ILE A O 1
ATOM 2027 N N . ALA A 1 259 ? -8.921 -4.335 11.961 1.00 98.88 259 ALA A N 1
ATOM 2028 C CA . ALA A 1 259 ? -8.088 -3.420 12.737 1.00 98.88 259 ALA A CA 1
ATOM 2029 C C . ALA A 1 259 ? -8.938 -2.347 13.435 1.00 98.88 259 ALA A C 1
ATOM 2031 O O . ALA A 1 259 ? -8.726 -2.057 14.612 1.00 98.88 259 ALA A O 1
ATOM 2032 N N . HIS A 1 260 ? -9.943 -1.792 12.757 1.00 98.75 260 HIS A N 1
ATOM 2033 C CA . HIS A 1 260 ? -10.854 -0.846 13.386 1.00 98.75 260 HIS A CA 1
ATOM 2034 C C . HIS A 1 260 ? -11.645 -1.477 14.536 1.00 98.75 260 HIS A C 1
ATOM 2036 O O . HIS A 1 260 ? -11.668 -0.907 15.630 1.00 98.75 260 HIS A O 1
ATOM 2042 N N . GLU A 1 261 ? -12.186 -2.681 14.341 1.00 98.69 261 GLU A N 1
ATOM 2043 C CA . GLU A 1 261 ? -12.841 -3.431 15.420 1.00 98.69 261 GLU A CA 1
ATOM 2044 C C . GLU A 1 261 ? -11.900 -3.674 16.610 1.00 98.69 261 GLU A C 1
ATOM 2046 O O . GLU A 1 261 ? -12.305 -3.525 17.762 1.00 98.69 261 GLU A O 1
ATOM 2051 N N . SER A 1 262 ? -10.630 -4.002 16.351 1.00 98.88 262 SER A N 1
ATOM 2052 C CA . SER A 1 262 ? -9.615 -4.166 17.397 1.00 98.88 262 SER A CA 1
ATOM 2053 C C . SER A 1 262 ? -9.441 -2.879 18.210 1.00 98.88 262 SER A C 1
ATOM 2055 O O . SER A 1 262 ? -9.466 -2.928 19.441 1.00 98.88 262 SER A O 1
ATOM 2057 N N . SER A 1 263 ? -9.363 -1.710 17.561 1.00 98.69 263 SER A N 1
ATOM 2058 C CA . SER A 1 263 ? -9.277 -0.418 18.263 1.00 98.69 263 SER A CA 1
ATOM 2059 C C . SER A 1 263 ? -10.501 -0.115 19.119 1.00 98.69 263 SER A C 1
ATOM 2061 O O . SER A 1 263 ? -10.350 0.358 20.245 1.00 98.69 263 SER A O 1
ATOM 2063 N N . GLN A 1 264 ? -11.705 -0.437 18.640 1.00 98.44 264 GLN A N 1
ATOM 2064 C CA . GLN A 1 264 ? -12.933 -0.279 19.427 1.00 98.44 264 GLN A CA 1
ATOM 2065 C C . GLN A 1 264 ? -12.941 -1.157 20.691 1.00 98.44 264 GLN A C 1
ATOM 2067 O O . GLN A 1 264 ? -13.619 -0.832 21.664 1.00 98.44 264 GLN A O 1
ATOM 2072 N N . ARG A 1 265 ? -12.155 -2.240 20.704 1.00 98.50 265 ARG A N 1
ATOM 2073 C CA . ARG A 1 265 ? -12.001 -3.179 21.828 1.00 98.50 265 ARG A CA 1
ATOM 2074 C C . ARG A 1 265 ? -10.708 -2.963 22.623 1.00 98.50 265 ARG A C 1
ATOM 2076 O O . ARG A 1 265 ? -10.224 -3.882 23.279 1.00 98.50 265 ARG A O 1
ATOM 2083 N N . GLY A 1 266 ? -10.119 -1.768 22.556 1.00 98.06 266 GLY A N 1
ATOM 2084 C CA . GLY A 1 266 ? -8.900 -1.438 23.305 1.00 98.06 266 GLY A CA 1
ATOM 2085 C C . GLY A 1 266 ? -7.648 -2.170 22.808 1.00 98.06 266 GLY A C 1
ATOM 2086 O O . GLY A 1 266 ? -6.723 -2.413 23.581 1.00 98.06 266 GLY A O 1
ATOM 2087 N N . GLY A 1 267 ? -7.622 -2.547 21.530 1.00 98.56 267 GLY A N 1
ATOM 2088 C CA . GLY A 1 267 ? -6.491 -3.222 20.900 1.00 98.56 267 GLY A CA 1
ATOM 2089 C C . GLY A 1 267 ? -6.464 -4.736 21.091 1.00 98.56 267 GLY A C 1
ATOM 2090 O O . GLY A 1 267 ? -5.388 -5.332 21.007 1.00 98.56 267 GLY A O 1
ATOM 2091 N N . GLU A 1 268 ? -7.614 -5.369 21.337 1.00 98.81 268 GLU A N 1
ATOM 2092 C CA . GLU A 1 268 ? -7.738 -6.832 21.367 1.00 98.81 268 GLU A CA 1
ATOM 2093 C C . GLU A 1 268 ? -7.097 -7.464 20.116 1.00 98.81 268 GLU A C 1
ATOM 2095 O O . GLU A 1 268 ? -7.255 -6.956 19.005 1.00 98.81 268 GLU A O 1
ATOM 2100 N N . LEU A 1 269 ? -6.364 -8.570 20.284 1.00 98.81 269 LEU A N 1
ATOM 2101 C CA . LEU A 1 269 ? -5.798 -9.311 19.158 1.00 98.81 269 LEU A CA 1
ATOM 2102 C C . LEU A 1 269 ? -6.905 -10.101 18.447 1.00 98.81 269 LEU A C 1
ATOM 2104 O O . LEU A 1 269 ? -7.366 -11.117 18.964 1.00 98.81 269 LEU A O 1
ATOM 2108 N N . LEU A 1 270 ? -7.280 -9.672 17.246 1.00 98.88 270 LEU A N 1
ATOM 2109 C CA . LEU A 1 270 ? -8.344 -10.284 16.451 1.00 98.88 270 LEU A CA 1
ATOM 2110 C C . LEU A 1 270 ? -7.787 -11.135 15.305 1.00 98.88 270 LEU A C 1
ATOM 2112 O O . LEU A 1 270 ? -6.682 -10.900 14.810 1.00 98.88 270 LEU A O 1
ATOM 2116 N N . GLU A 1 271 ? -8.555 -12.143 14.892 1.00 98.69 271 GLU A N 1
ATOM 2117 C CA . GLU A 1 271 ? -8.267 -12.966 13.714 1.00 98.69 271 GLU A CA 1
ATOM 2118 C C . GLU A 1 271 ? -8.744 -12.290 12.432 1.00 98.69 271 GLU A C 1
ATOM 2120 O O . GLU A 1 271 ? -9.795 -11.654 12.405 1.00 98.69 271 GLU A O 1
ATOM 2125 N N . ILE A 1 272 ? -7.977 -12.468 11.359 1.00 98.62 272 ILE A N 1
ATOM 2126 C CA . ILE A 1 272 ? -8.348 -12.042 10.012 1.00 98.62 272 ILE A CA 1
ATOM 2127 C C . ILE A 1 272 ? -8.570 -13.301 9.184 1.00 98.62 272 ILE A C 1
ATOM 2129 O O . ILE A 1 272 ? -7.694 -14.163 9.100 1.00 98.62 272 ILE A O 1
ATOM 2133 N N . LEU A 1 273 ? -9.753 -13.405 8.583 1.00 95.69 273 LEU A N 1
ATOM 2134 C CA . LEU A 1 273 ? -10.116 -14.533 7.738 1.00 95.69 273 LEU A CA 1
ATOM 2135 C C . LEU A 1 273 ? -9.316 -14.508 6.428 1.00 95.69 273 LEU A C 1
ATOM 2137 O O . LEU A 1 273 ? -9.345 -13.513 5.703 1.00 95.69 273 LEU A O 1
ATOM 2141 N N . ASP A 1 274 ? -8.666 -15.624 6.094 1.00 94.62 274 ASP A N 1
ATOM 2142 C CA . ASP A 1 274 ? -8.143 -15.848 4.745 1.00 94.62 274 ASP A CA 1
ATOM 2143 C C . ASP A 1 274 ? -9.287 -16.276 3.815 1.00 94.62 274 ASP A C 1
ATOM 2145 O O . ASP A 1 274 ? -9.963 -17.280 4.045 1.00 94.62 274 ASP A O 1
ATOM 2149 N N . LEU A 1 275 ? -9.502 -15.499 2.753 1.00 93.88 275 LEU A N 1
ATOM 2150 C CA . LEU A 1 275 ? -10.516 -15.755 1.726 1.00 93.88 275 LEU A CA 1
ATOM 2151 C C . LEU A 1 275 ? -9.995 -16.659 0.594 1.00 93.88 275 LEU A C 1
ATOM 2153 O O . LEU A 1 275 ? -10.686 -16.874 -0.403 1.00 93.88 275 LEU A O 1
ATOM 2157 N N . GLY A 1 276 ? -8.781 -17.193 0.743 1.00 93.94 276 GLY A N 1
ATOM 2158 C CA . GLY A 1 276 ? -8.158 -18.123 -0.184 1.00 93.94 276 GLY A CA 1
ATOM 2159 C C . GLY A 1 276 ? -7.416 -17.431 -1.325 1.00 93.94 276 GLY A C 1
ATOM 2160 O O . GLY A 1 276 ? -6.975 -16.282 -1.222 1.00 93.94 276 GLY A O 1
ATOM 2161 N N . ALA A 1 277 ? -7.238 -18.172 -2.417 1.00 94.50 277 ALA A N 1
ATOM 2162 C CA . ALA A 1 277 ? -6.522 -17.742 -3.613 1.00 94.50 277 ALA A CA 1
ATOM 2163 C C . ALA A 1 277 ? -7.489 -17.514 -4.789 1.00 94.50 277 ALA A C 1
ATOM 2165 O O . ALA A 1 277 ? -8.555 -18.140 -4.830 1.00 94.50 277 ALA A O 1
ATOM 2166 N N . PRO A 1 278 ? -7.123 -16.654 -5.756 1.00 95.25 278 PRO A N 1
ATOM 2167 C CA . PRO A 1 278 ? -7.881 -16.518 -6.990 1.00 95.25 278 PRO A CA 1
ATOM 2168 C C . PRO A 1 278 ? -7.923 -17.834 -7.792 1.00 95.25 278 PRO A C 1
ATOM 2170 O O . PRO A 1 278 ? -7.051 -18.691 -7.631 1.00 95.25 278 PRO A O 1
ATOM 2173 N N . PRO A 1 279 ? -8.916 -18.007 -8.686 1.00 93.50 279 PRO A N 1
ATOM 2174 C CA . PRO A 1 279 ? -9.126 -19.248 -9.439 1.00 93.50 279 PRO A CA 1
ATOM 2175 C C . PRO A 1 279 ? -8.027 -19.541 -10.471 1.00 93.50 279 PRO A C 1
ATOM 2177 O O . PRO A 1 279 ? -7.907 -20.670 -10.942 1.00 93.50 279 PRO A O 1
ATOM 2180 N N . CYS A 1 280 ? -7.237 -18.536 -10.840 1.00 94.19 280 CYS A N 1
ATOM 2181 C CA . CYS A 1 280 ? -6.103 -18.639 -11.748 1.00 94.19 280 CYS A CA 1
ATOM 2182 C C . CYS A 1 280 ? -5.034 -17.606 -11.367 1.00 94.19 280 CYS A C 1
ATOM 2184 O O . CYS A 1 280 ? -5.264 -16.735 -10.526 1.00 94.19 280 CYS A O 1
ATOM 2186 N N . ALA A 1 281 ? -3.849 -17.719 -11.967 1.00 94.19 281 ALA A N 1
ATOM 2187 C CA . ALA A 1 281 ? -2.790 -16.738 -11.778 1.00 94.19 281 ALA A CA 1
ATOM 2188 C C . ALA A 1 281 ? -3.154 -15.406 -12.466 1.00 94.19 281 ALA A C 1
ATOM 2190 O O . ALA A 1 281 ? -3.687 -15.437 -13.579 1.00 94.19 281 ALA A O 1
ATOM 2191 N N . PRO A 1 282 ? -2.855 -14.251 -11.846 1.00 94.81 282 PRO A N 1
ATOM 2192 C CA . PRO A 1 282 ? -2.977 -12.964 -12.515 1.00 94.81 282 PRO A CA 1
ATOM 2193 C C . PRO A 1 282 ? -2.038 -12.854 -13.719 1.00 94.81 282 PRO A C 1
ATOM 2195 O O . PRO A 1 282 ? -0.921 -13.374 -13.693 1.00 94.81 282 PRO A O 1
ATOM 2198 N N . VAL A 1 283 ? -2.476 -12.140 -14.752 1.00 95.19 283 VAL A N 1
ATOM 2199 C CA . VAL A 1 283 ? -1.672 -11.848 -15.941 1.00 95.19 283 VAL A CA 1
ATOM 2200 C C . VAL A 1 283 ? -0.954 -10.513 -15.746 1.00 95.19 283 VAL A C 1
ATOM 2202 O O . VAL A 1 283 ? -1.591 -9.470 -15.611 1.00 95.19 283 VAL A O 1
ATOM 2205 N N . GLU A 1 284 ? 0.379 -10.541 -15.744 1.00 91.00 284 GLU A N 1
ATOM 2206 C CA . GLU A 1 284 ? 1.219 -9.342 -15.837 1.00 91.00 284 GLU A CA 1
ATOM 2207 C C . GLU A 1 284 ? 1.607 -9.133 -17.302 1.00 91.00 284 GLU A C 1
ATOM 2209 O O . GLU A 1 284 ? 2.332 -9.942 -17.882 1.00 91.00 284 GLU A O 1
ATOM 2214 N N . TYR A 1 285 ? 1.131 -8.053 -17.922 1.00 92.25 285 TYR A N 1
ATOM 2215 C CA . TYR A 1 285 ? 1.530 -7.755 -19.293 1.00 92.25 285 TYR A CA 1
ATOM 2216 C C . TYR A 1 285 ? 2.939 -7.163 -19.338 1.00 92.25 285 TYR A C 1
ATOM 2218 O O . TYR A 1 285 ? 3.240 -6.233 -18.588 1.00 92.25 285 TYR A O 1
ATOM 2226 N N . SER A 1 286 ? 3.772 -7.661 -20.249 1.00 89.12 286 SER A N 1
ATOM 2227 C CA . SER A 1 286 ? 5.128 -7.153 -20.507 1.00 89.12 286 SER A CA 1
ATOM 2228 C C . SER A 1 286 ? 5.245 -6.390 -21.826 1.00 89.12 286 SER A C 1
ATOM 2230 O O . SER A 1 286 ? 6.111 -5.531 -21.958 1.00 89.12 286 SER A O 1
ATOM 2232 N N . GLU A 1 287 ? 4.350 -6.677 -22.771 1.00 88.12 287 GLU A N 1
ATOM 2233 C CA . GLU A 1 287 ? 4.336 -6.116 -24.121 1.00 88.12 287 GLU A CA 1
ATOM 2234 C C . GLU A 1 287 ? 3.172 -5.128 -24.312 1.00 88.12 287 GLU A C 1
ATOM 2236 O O . GLU A 1 287 ? 2.158 -5.212 -23.593 1.00 88.12 287 GLU A O 1
ATOM 2241 N N . PRO A 1 288 ? 3.288 -4.194 -25.274 1.00 85.44 288 PRO A N 1
ATOM 2242 C CA . PRO A 1 288 ? 2.174 -3.348 -25.679 1.00 85.44 288 PRO A CA 1
ATOM 2243 C C . PRO A 1 288 ? 1.017 -4.182 -26.255 1.00 85.44 288 PRO A C 1
ATOM 2245 O O . PRO A 1 288 ? 1.241 -5.286 -26.759 1.00 85.44 288 PRO A O 1
ATOM 2248 N N . PRO A 1 289 ? -0.234 -3.688 -26.180 1.00 83.44 289 PRO A N 1
ATOM 2249 C CA . PRO A 1 289 ? -1.359 -4.356 -26.826 1.00 83.44 289 PRO A CA 1
ATOM 2250 C C . PRO A 1 289 ? -1.162 -4.427 -28.348 1.00 83.44 289 PRO A C 1
ATOM 2252 O O . PRO A 1 289 ? -0.635 -3.492 -28.953 1.00 83.44 289 PRO A O 1
ATOM 2255 N N . THR A 1 290 ? -1.585 -5.546 -28.942 1.00 72.19 290 THR A N 1
ATOM 2256 C CA . THR A 1 290 ? -1.607 -5.783 -30.397 1.00 72.19 290 THR A CA 1
ATOM 2257 C C . THR A 1 290 ? -2.825 -5.174 -31.063 1.00 72.19 290 THR A C 1
ATOM 2259 O O . THR A 1 290 ? -3.921 -5.324 -30.472 1.00 72.19 290 THR A O 1
#